Protein AF-A0A7H4MQ55-F1 (afdb_monomer_lite)

Secondary structure (DSSP, 8-state):
--HHHHHHHHHHHH-----SS----------TTHHHHHHHHPPPPPPPPB--TTGGGS--S-SBPPPPHHHHHHHHTT-----SS-HHHHHSTT---HHHHHHHHHHT-HHHHHHHHTTT-S-HHHHHHHS-GGGTHHHH-TTTTTT----HHHHHHHHHHHHHHTT-----TTPPP-S-EEEEE--SHHHHHHHHHHHHTT-EEEEE-SSSSS-THHHHTS-TTTS-THHHHHHHHHHHHTT-EEE-S--BTTTB-TTGGGGG-

InterPro domains:
  IPR009051 Alpha-helical ferredoxin [G3DSA:1.10.1060.10] (29-179)
  IPR028261 Dihydroprymidine dehydrogenase domain II [PF14691] (57-167)
  IPR036188 FAD/NAD(P)-binding domain superfamily [G3DSA:3.50.50.60] (180-261)

Sequence (265 aa):
MTALAKQRRLRSACQEVQPWQRGTLTCSQPNVGAKVRQMAMTPPRGEPDKLAAEARKSHFEEIYQPFTPAQAQQQAARCLTCGEHSICEWTCPLHNHIPQWGELVKAGDIAAAVALSHQTNCLPEITGRVCPQDRLCEGACTLRDESGAVTIGNIERYISDQALASGWRPDLSQVKPSGKRVAIIGAGPAGLACADVLVRHGVQSVVFDRHPEIGGLLTFGIPAFKLDKSLLARRRAIFSEMGIRFELNCEVGERYPHGDAAGRL

pLDDT: mean 88.99, std 14.9, range [33.47, 98.38]

Structure (mmCIF, N/CA/C/O backbone):
data_AF-A0A7H4MQ55-F1
#
_entry.id   AF-A0A7H4MQ55-F1
#
loop_
_atom_site.group_PDB
_atom_site.id
_atom_site.type_symbol
_atom_site.label_atom_id
_atom_site.label_alt_id
_atom_site.label_comp_id
_atom_site.label_asym_id
_atom_site.label_entity_id
_atom_site.label_seq_id
_atom_site.pdbx_PDB_ins_code
_atom_site.Cartn_x
_atom_site.Cartn_y
_atom_site.Cartn_z
_atom_site.occupancy
_atom_site.B_iso_or_equiv
_atom_site.auth_seq_id
_atom_site.auth_comp_id
_atom_site.auth_asym_id
_atom_site.auth_atom_id
_atom_site.pdbx_PDB_model_num
ATOM 1 N N . MET A 1 1 ? 16.282 18.845 -13.184 1.00 53.34 1 MET A N 1
ATOM 2 C CA . MET A 1 1 ? 16.916 18.036 -12.113 1.00 53.34 1 MET A CA 1
ATOM 3 C C . MET A 1 1 ? 18.427 18.217 -12.202 1.00 53.34 1 MET A C 1
ATOM 5 O O . MET A 1 1 ? 18.925 18.368 -13.307 1.00 53.34 1 MET A O 1
ATOM 9 N N . THR A 1 2 ? 19.141 18.288 -11.077 1.00 67.69 2 THR A N 1
ATOM 10 C CA . THR A 1 2 ? 20.563 18.681 -11.032 1.00 67.69 2 THR A CA 1
ATOM 11 C C . THR A 1 2 ? 21.495 17.510 -11.373 1.00 67.69 2 THR A C 1
ATOM 13 O O . THR A 1 2 ? 21.225 16.374 -10.986 1.00 67.69 2 THR A O 1
ATOM 16 N N . ALA A 1 3 ? 22.620 17.774 -12.051 1.00 73.25 3 ALA A N 1
ATOM 17 C CA . ALA A 1 3 ? 23.653 16.773 -12.376 1.00 73.25 3 ALA A CA 1
ATOM 18 C C . ALA A 1 3 ? 24.123 15.954 -11.148 1.00 73.25 3 ALA A C 1
ATOM 20 O O . ALA A 1 3 ? 24.450 14.773 -11.254 1.00 73.25 3 ALA A O 1
ATOM 21 N N . LEU A 1 4 ? 24.046 16.562 -9.960 1.00 73.88 4 LEU A N 1
ATOM 22 C CA . LEU A 1 4 ? 24.308 15.951 -8.656 1.00 73.88 4 LEU A CA 1
ATOM 23 C C . LEU A 1 4 ? 23.424 14.727 -8.351 1.00 73.88 4 LEU A C 1
ATOM 25 O O . LEU A 1 4 ? 23.912 13.758 -7.771 1.00 73.88 4 LEU A O 1
ATOM 29 N N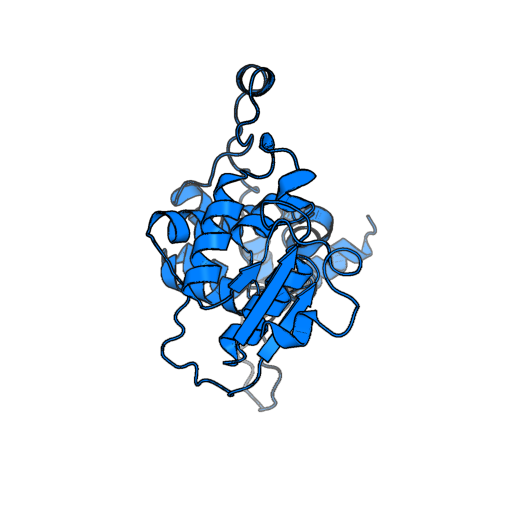 . ALA A 1 5 ? 22.139 14.741 -8.724 1.00 72.56 5 ALA A N 1
ATOM 30 C CA . ALA A 1 5 ? 21.232 13.620 -8.458 1.00 72.56 5 ALA A CA 1
ATOM 31 C C . ALA A 1 5 ? 21.619 12.380 -9.278 1.00 72.56 5 ALA A C 1
ATOM 33 O O . ALA A 1 5 ? 21.689 11.276 -8.735 1.00 72.56 5 ALA A O 1
ATOM 34 N N . LYS A 1 6 ? 21.963 12.581 -10.557 1.00 72.38 6 LYS A N 1
ATOM 35 C CA . LYS A 1 6 ? 22.441 11.513 -11.443 1.00 72.38 6 LYS A CA 1
ATOM 36 C C . LYS A 1 6 ? 23.765 10.928 -10.941 1.00 72.38 6 LYS A C 1
ATOM 38 O O . LYS A 1 6 ? 23.906 9.712 -10.843 1.00 72.38 6 LYS A O 1
ATOM 43 N N . GLN A 1 7 ? 24.702 11.781 -10.519 1.00 76.00 7 GLN A N 1
ATOM 44 C CA . GLN A 1 7 ? 25.987 11.339 -9.967 1.00 76.00 7 GLN A CA 1
ATOM 45 C C . GLN A 1 7 ? 25.829 10.529 -8.667 1.00 76.00 7 GLN A C 1
ATOM 47 O O . GLN A 1 7 ? 26.527 9.534 -8.475 1.00 76.00 7 GLN A O 1
ATOM 52 N N . ARG A 1 8 ? 24.888 10.906 -7.787 1.00 77.19 8 ARG A N 1
ATOM 53 C CA . ARG A 1 8 ? 24.574 10.133 -6.570 1.00 77.19 8 ARG A CA 1
ATOM 54 C C . ARG A 1 8 ? 24.034 8.742 -6.896 1.00 77.19 8 ARG A C 1
ATOM 56 O O . ARG A 1 8 ? 24.501 7.777 -6.302 1.00 77.19 8 ARG A O 1
ATOM 63 N N . ARG A 1 9 ? 23.110 8.627 -7.856 1.00 77.06 9 ARG A N 1
ATOM 64 C CA . ARG A 1 9 ? 22.556 7.331 -8.289 1.00 77.06 9 ARG A CA 1
ATOM 65 C C . ARG A 1 9 ? 23.633 6.430 -8.891 1.00 77.06 9 ARG A C 1
ATOM 67 O O . ARG A 1 9 ? 23.750 5.280 -8.482 1.00 77.06 9 ARG A O 1
ATOM 74 N N . LEU A 1 10 ? 24.486 6.972 -9.763 1.00 72.00 10 LEU A N 1
ATOM 75 C CA . LEU A 1 10 ? 25.643 6.245 -10.299 1.00 72.00 10 LEU A CA 1
ATOM 76 C C . LEU A 1 10 ? 26.560 5.745 -9.174 1.00 72.00 10 LEU A C 1
ATOM 78 O O . LEU A 1 10 ? 26.946 4.582 -9.170 1.00 72.00 10 LEU A O 1
ATOM 82 N N . ARG A 1 11 ? 26.842 6.584 -8.169 1.00 75.50 11 ARG A N 1
ATOM 83 C CA . ARG A 1 11 ? 27.639 6.179 -7.003 1.00 75.50 11 ARG A CA 1
ATOM 84 C C . ARG A 1 11 ? 26.990 5.032 -6.224 1.00 75.50 11 ARG A C 1
ATOM 86 O O . ARG A 1 11 ? 27.698 4.099 -5.864 1.00 75.50 11 ARG A O 1
ATOM 93 N N . SER A 1 12 ? 25.678 5.079 -5.994 1.00 74.38 12 SER A N 1
ATOM 94 C CA . SER A 1 12 ? 24.939 3.986 -5.347 1.00 74.38 12 SER A CA 1
ATOM 95 C C . SER A 1 12 ? 24.966 2.697 -6.172 1.00 74.38 12 SER A C 1
ATOM 97 O O . SER A 1 12 ? 25.103 1.623 -5.600 1.00 74.38 12 SER A O 1
ATOM 99 N N . ALA A 1 13 ? 24.891 2.784 -7.504 1.00 65.44 13 ALA A N 1
ATOM 100 C CA . ALA A 1 13 ? 25.037 1.622 -8.384 1.00 65.44 13 ALA A CA 1
ATOM 101 C C . ALA A 1 13 ? 26.458 1.034 -8.352 1.00 65.44 13 ALA A C 1
ATOM 103 O O . ALA A 1 13 ? 26.622 -0.174 -8.480 1.00 65.44 13 ALA A O 1
ATOM 104 N N . CYS A 1 14 ? 27.486 1.864 -8.156 1.00 65.88 14 CYS A N 1
ATOM 105 C CA . CYS A 1 14 ? 28.869 1.406 -8.006 1.00 65.88 14 CYS A CA 1
ATOM 106 C C . CYS A 1 14 ? 29.153 0.743 -6.647 1.00 65.88 14 CYS A C 1
ATOM 108 O O . CYS A 1 14 ? 30.179 0.081 -6.510 1.00 65.88 14 CYS A O 1
ATOM 110 N N . GLN A 1 15 ? 28.293 0.934 -5.640 1.00 64.56 15 GLN A N 1
ATOM 111 C CA . GLN A 1 15 ? 28.478 0.371 -4.304 1.00 64.56 15 GLN A CA 1
ATOM 112 C C . GLN A 1 15 ? 27.911 -1.055 -4.222 1.00 64.56 15 GLN A C 1
ATOM 114 O O . GLN A 1 15 ? 26.721 -1.317 -4.431 1.00 64.56 15 GLN A O 1
ATOM 119 N N . GLU A 1 16 ? 28.779 -2.006 -3.897 1.00 58.25 16 GLU A N 1
ATOM 120 C CA . GLU A 1 16 ? 28.366 -3.353 -3.513 1.00 58.25 16 GLU A CA 1
ATOM 121 C C . GLU A 1 16 ? 27.925 -3.384 -2.046 1.00 58.25 16 GLU A C 1
ATOM 123 O O . GLU A 1 16 ? 28.272 -2.500 -1.262 1.00 58.25 16 GLU A O 1
ATOM 128 N N . VAL A 1 17 ? 27.111 -4.382 -1.686 1.00 55.28 17 VAL A N 1
ATOM 129 C CA . VAL A 1 17 ? 26.635 -4.555 -0.308 1.00 55.28 17 VAL A CA 1
ATOM 130 C C . VAL A 1 17 ? 27.849 -4.872 0.568 1.00 55.28 17 VAL A C 1
ATOM 132 O O . VAL A 1 17 ? 28.394 -5.967 0.494 1.00 55.28 17 VAL A O 1
ATOM 135 N N . GLN A 1 18 ? 28.304 -3.903 1.359 1.00 48.75 18 GLN A N 1
ATOM 136 C CA . GLN A 1 18 ? 29.355 -4.101 2.355 1.00 48.75 18 GLN A CA 1
ATOM 137 C C . GLN A 1 18 ? 28.693 -4.138 3.740 1.00 48.75 18 GLN A C 1
ATOM 139 O O . GLN A 1 18 ? 28.010 -3.170 4.089 1.00 48.75 18 GLN A O 1
ATOM 144 N N . PRO A 1 19 ? 28.861 -5.217 4.527 1.00 45.75 19 PRO A N 1
ATOM 145 C CA . PRO A 1 19 ? 28.350 -5.267 5.890 1.00 45.75 19 PRO A CA 1
ATOM 146 C C . PRO A 1 19 ? 28.961 -4.142 6.732 1.00 45.75 19 PRO A C 1
ATOM 148 O O . PRO A 1 19 ? 30.159 -3.870 6.659 1.00 45.75 19 PRO A O 1
ATOM 151 N N . TRP A 1 20 ? 28.145 -3.492 7.560 1.00 49.81 20 TRP A N 1
ATOM 152 C CA . TRP A 1 20 ? 28.547 -2.309 8.333 1.00 49.81 20 TRP A CA 1
ATOM 153 C C . TRP A 1 20 ? 29.458 -2.626 9.541 1.00 49.81 20 TRP A C 1
ATOM 155 O O . TRP A 1 20 ? 29.881 -1.715 10.254 1.00 49.81 20 TRP A O 1
ATOM 165 N N . GLN A 1 21 ? 29.780 -3.903 9.798 1.00 46.16 21 GLN A N 1
ATOM 166 C CA . GLN A 1 21 ? 30.576 -4.334 10.952 1.00 46.16 21 GLN A CA 1
ATOM 167 C C . GLN A 1 21 ? 31.944 -4.930 10.583 1.00 46.16 21 GLN A C 1
ATOM 169 O O . GLN A 1 21 ? 32.101 -5.710 9.649 1.00 46.16 21 GLN A O 1
ATOM 174 N N . ARG A 1 22 ? 32.934 -4.505 11.378 1.00 47.62 22 ARG A N 1
ATOM 175 C CA . ARG A 1 22 ? 34.380 -4.721 11.271 1.00 47.62 22 ARG A CA 1
ATOM 176 C C . ARG A 1 22 ? 34.801 -6.189 11.356 1.00 47.62 22 ARG A C 1
ATOM 178 O O . ARG A 1 22 ? 34.529 -6.866 12.337 1.00 47.62 22 ARG A O 1
ATOM 185 N N . GLY A 1 23 ? 35.647 -6.573 10.415 1.00 37.81 23 GLY A N 1
ATOM 186 C CA . GLY A 1 23 ? 36.613 -7.659 10.513 1.00 37.81 23 GLY A CA 1
ATOM 187 C C . GLY A 1 23 ? 37.502 -7.567 9.285 1.00 37.81 23 GLY A C 1
ATOM 188 O O . GLY A 1 23 ? 36.998 -7.278 8.203 1.00 37.81 23 GLY A O 1
ATOM 189 N N . THR A 1 24 ? 38.812 -7.734 9.442 1.00 43.12 24 THR A N 1
ATOM 190 C CA . THR A 1 24 ? 39.807 -7.797 8.362 1.00 43.12 24 THR A CA 1
ATOM 191 C C . THR A 1 24 ? 39.554 -9.045 7.503 1.00 43.12 24 THR A C 1
ATOM 193 O O . THR A 1 24 ? 40.279 -10.030 7.555 1.00 43.12 24 THR A O 1
ATOM 196 N N . LEU A 1 25 ? 38.446 -9.011 6.763 1.00 38.53 25 LEU A N 1
ATOM 197 C CA . LEU A 1 25 ? 38.107 -9.812 5.601 1.00 38.53 25 LEU A CA 1
ATOM 198 C C . LEU A 1 25 ? 39.168 -9.585 4.530 1.00 38.53 25 LEU A C 1
ATOM 200 O O . LEU A 1 25 ? 39.225 -8.476 4.003 1.00 38.53 25 LEU A O 1
ATOM 204 N N . THR A 1 26 ? 40.011 -10.564 4.207 1.00 33.47 26 THR A N 1
ATOM 205 C CA . THR A 1 26 ? 40.793 -10.536 2.970 1.00 33.47 26 THR A CA 1
ATOM 206 C C . THR A 1 26 ? 39.846 -10.195 1.822 1.00 33.47 26 THR A C 1
ATOM 208 O O . THR A 1 26 ? 38.918 -10.937 1.503 1.00 33.47 26 THR A O 1
ATOM 211 N N . CYS A 1 27 ? 40.036 -9.002 1.261 1.00 33.94 27 CYS A N 1
ATOM 212 C CA . CYS A 1 27 ? 39.212 -8.468 0.194 1.00 33.94 27 CYS A CA 1
ATOM 213 C C . CYS A 1 27 ? 39.502 -9.279 -1.074 1.00 33.94 27 CYS A C 1
ATOM 215 O O . CYS A 1 27 ? 40.328 -8.898 -1.901 1.00 33.94 27 CYS A O 1
ATOM 217 N N . SER A 1 28 ? 38.847 -10.431 -1.225 1.00 40.72 28 SER A N 1
ATOM 218 C CA . SER A 1 28 ? 38.511 -10.893 -2.564 1.00 40.72 28 SER A CA 1
ATOM 219 C C . SER A 1 28 ? 37.514 -9.866 -3.079 1.00 40.72 28 SER A C 1
ATOM 221 O O . SER A 1 28 ? 36.379 -9.815 -2.618 1.00 40.72 28 SER A O 1
ATOM 223 N N . GLN A 1 29 ? 38.003 -8.937 -3.904 1.00 42.69 29 GLN A N 1
ATOM 224 C CA . GLN A 1 29 ? 37.196 -7.845 -4.432 1.00 42.69 29 GLN A CA 1
ATOM 225 C C . GLN A 1 29 ? 35.951 -8.439 -5.097 1.00 42.69 29 GLN A C 1
ATOM 227 O O . GLN A 1 29 ? 36.089 -9.101 -6.133 1.00 42.69 29 GLN A O 1
ATOM 232 N N . PRO A 1 30 ? 34.746 -8.235 -4.539 1.00 46.84 30 PRO A N 1
ATOM 233 C CA . PRO A 1 30 ? 33.556 -8.498 -5.304 1.00 46.84 30 PRO A CA 1
ATOM 234 C C . PRO A 1 30 ? 33.516 -7.438 -6.423 1.00 46.84 30 PRO A C 1
ATOM 236 O O . PRO A 1 30 ? 34.181 -6.397 -6.392 1.00 46.84 30 PRO A O 1
ATOM 239 N N . ASN A 1 31 ? 32.953 -7.856 -7.543 1.00 51.06 31 ASN A N 1
ATOM 240 C CA . ASN A 1 31 ? 33.275 -7.412 -8.890 1.00 51.06 31 ASN A CA 1
ATOM 241 C C . ASN A 1 31 ? 32.868 -5.943 -9.128 1.00 51.06 31 ASN A C 1
ATOM 243 O O . ASN A 1 31 ? 31.788 -5.681 -9.659 1.00 51.06 31 ASN A O 1
ATOM 247 N N . VAL A 1 32 ? 33.747 -4.993 -8.775 1.00 51.34 32 VAL A N 1
ATOM 248 C CA . VAL A 1 32 ? 33.586 -3.542 -8.989 1.00 51.34 32 VAL A CA 1
ATOM 249 C C . VAL A 1 32 ? 33.059 -3.285 -10.408 1.00 51.34 32 VAL A C 1
ATOM 251 O O . VAL A 1 32 ? 33.773 -3.431 -11.397 1.00 51.34 32 VAL A O 1
ATOM 254 N N . GLY A 1 33 ? 31.769 -2.943 -10.511 1.00 66.94 33 GLY A N 1
ATOM 255 C CA . GLY A 1 33 ? 31.074 -2.704 -11.782 1.00 66.94 33 GLY A CA 1
ATOM 256 C C . GLY A 1 33 ? 29.996 -3.723 -12.175 1.00 66.94 33 GLY A C 1
ATOM 257 O O . GLY A 1 33 ? 29.311 -3.495 -13.170 1.00 66.94 33 GLY A O 1
ATOM 258 N N . ALA A 1 34 ? 29.765 -4.803 -11.420 1.00 79.81 34 ALA A N 1
ATOM 259 C CA . ALA A 1 34 ? 28.705 -5.774 -11.722 1.00 79.81 34 ALA A CA 1
ATOM 260 C C . ALA A 1 34 ? 27.302 -5.142 -11.735 1.00 79.81 34 ALA A C 1
ATOM 262 O O . ALA A 1 34 ? 26.569 -5.308 -12.707 1.00 79.81 34 ALA A O 1
ATOM 263 N N . LYS A 1 35 ? 26.959 -4.338 -10.721 1.00 83.12 35 LYS A N 1
ATOM 264 C CA . LYS A 1 35 ? 25.683 -3.602 -10.660 1.00 83.12 35 LYS A CA 1
ATOM 265 C C . LYS A 1 35 ? 25.569 -2.499 -11.714 1.00 83.12 35 LYS A C 1
ATOM 267 O O . LYS A 1 35 ? 24.478 -2.247 -12.211 1.00 83.12 35 LYS A O 1
ATOM 272 N N . VAL A 1 36 ? 26.682 -1.866 -12.092 1.00 84.94 36 VAL A N 1
ATOM 273 C CA . VAL A 1 36 ? 26.708 -0.876 -13.184 1.00 84.94 36 VAL A CA 1
ATOM 274 C C . VAL A 1 36 ? 26.417 -1.556 -14.522 1.00 84.94 36 VAL A C 1
ATOM 276 O O . VAL A 1 36 ? 25.595 -1.064 -15.291 1.00 84.94 36 VAL A O 1
ATOM 279 N N . ARG A 1 37 ? 27.021 -2.726 -14.771 1.00 86.44 37 ARG A N 1
ATOM 280 C CA . ARG A 1 37 ? 26.697 -3.563 -15.935 1.00 86.44 37 ARG A CA 1
ATOM 281 C C . ARG A 1 37 ? 25.243 -4.028 -15.898 1.00 86.44 37 ARG A C 1
ATOM 283 O O . ARG A 1 37 ? 24.561 -3.901 -16.904 1.00 86.44 37 ARG A O 1
ATOM 290 N N . GLN A 1 38 ? 24.751 -4.500 -14.750 1.00 89.31 38 GLN A N 1
ATOM 291 C CA . GLN A 1 38 ? 23.345 -4.880 -14.589 1.00 89.31 38 GLN A CA 1
ATOM 292 C C . GLN A 1 38 ? 22.421 -3.708 -14.928 1.00 89.31 38 GLN A C 1
ATOM 294 O O . GLN A 1 38 ? 21.533 -3.871 -15.749 1.00 89.31 38 GLN A O 1
ATOM 299 N N . MET A 1 39 ? 22.678 -2.523 -14.368 1.00 89.88 39 MET A N 1
ATOM 300 C CA . MET A 1 39 ? 21.915 -1.302 -14.628 1.00 89.88 39 MET A CA 1
ATOM 301 C C . MET A 1 39 ? 21.867 -0.941 -16.114 1.00 89.88 39 MET A C 1
ATOM 303 O O . MET A 1 39 ? 20.794 -0.619 -16.616 1.00 89.88 39 MET A O 1
ATOM 307 N N . ALA A 1 40 ? 23.001 -1.034 -16.814 1.00 89.19 40 ALA A N 1
ATOM 308 C CA . ALA A 1 40 ? 23.079 -0.781 -18.253 1.00 89.19 40 ALA A CA 1
ATOM 309 C C . ALA A 1 40 ? 22.307 -1.822 -19.086 1.00 89.19 40 ALA A C 1
ATOM 311 O O . ALA A 1 40 ? 21.790 -1.496 -20.150 1.00 89.19 40 ALA A O 1
ATOM 312 N N . MET A 1 41 ? 22.216 -3.061 -18.598 1.00 92.06 41 MET A N 1
ATOM 313 C CA . MET A 1 41 ? 21.485 -4.155 -19.247 1.00 92.06 41 MET A CA 1
ATOM 314 C C . MET A 1 41 ? 20.011 -4.238 -18.819 1.00 92.06 41 MET A C 1
ATOM 316 O O . MET A 1 41 ? 19.258 -5.026 -19.392 1.00 92.06 41 MET A O 1
ATOM 320 N N . THR A 1 42 ? 19.580 -3.467 -17.813 1.00 94.62 42 THR A N 1
ATOM 321 C CA . THR A 1 42 ? 18.209 -3.522 -17.300 1.00 94.62 42 THR A CA 1
ATOM 322 C C . THR A 1 42 ? 17.233 -3.034 -18.373 1.00 94.62 42 THR A C 1
ATOM 324 O O . THR A 1 42 ? 17.346 -1.887 -18.816 1.00 94.62 42 THR A O 1
ATOM 327 N N . PRO A 1 43 ? 16.226 -3.842 -18.754 1.00 94.44 43 PRO A N 1
ATOM 328 C CA . PRO A 1 43 ? 15.272 -3.456 -19.782 1.00 94.44 43 PRO A CA 1
ATOM 329 C C . PRO A 1 43 ? 14.425 -2.245 -19.355 1.00 94.44 43 PRO A C 1
ATOM 331 O O . PRO A 1 43 ? 14.283 -1.971 -18.150 1.00 94.44 43 PRO A O 1
ATOM 334 N N . PRO A 1 44 ? 13.814 -1.542 -20.330 1.00 96.00 44 PRO A N 1
ATOM 335 C CA . PRO A 1 44 ? 12.917 -0.429 -20.058 1.00 96.00 44 PRO A CA 1
ATOM 336 C C . PRO A 1 44 ? 11.813 -0.787 -19.061 1.00 96.00 44 PRO A C 1
ATOM 338 O O . PRO A 1 44 ? 11.312 -1.915 -19.011 1.00 96.00 44 PRO A O 1
ATOM 341 N N . ARG A 1 45 ? 11.424 0.206 -18.263 1.00 96.44 45 ARG A N 1
ATOM 342 C CA . ARG A 1 45 ? 10.278 0.138 -17.358 1.00 96.44 45 ARG A CA 1
ATOM 343 C C . ARG A 1 45 ? 9.014 -0.253 -18.117 1.00 96.44 45 ARG A C 1
ATOM 345 O O . ARG A 1 45 ? 8.656 0.379 -19.105 1.00 96.44 45 ARG A O 1
ATOM 352 N N . GLY A 1 46 ? 8.338 -1.279 -17.607 1.00 94.75 46 GLY A N 1
ATOM 353 C CA . GLY A 1 46 ? 6.997 -1.648 -18.039 1.00 94.75 46 GLY A CA 1
ATOM 354 C C . GLY A 1 46 ? 5.978 -0.931 -17.168 1.00 94.75 46 GLY A C 1
ATOM 355 O O . GLY A 1 46 ? 6.180 -0.811 -15.963 1.00 94.75 46 GLY A O 1
ATOM 356 N N . GLU A 1 47 ? 4.903 -0.449 -17.775 1.00 94.25 47 GLU A N 1
ATOM 357 C CA . GLU A 1 47 ? 3.768 0.132 -17.060 1.00 94.25 47 GLU A CA 1
ATOM 358 C C . GLU A 1 47 ? 2.626 -0.888 -16.982 1.00 94.25 47 GLU A C 1
ATOM 360 O O . GLU A 1 47 ? 2.534 -1.760 -17.848 1.00 94.25 47 GLU A O 1
ATOM 365 N N . PRO A 1 48 ? 1.751 -0.800 -15.968 1.00 94.06 48 PRO A N 1
ATOM 366 C CA . PRO A 1 48 ? 0.500 -1.547 -15.957 1.00 94.06 48 PRO A CA 1
ATOM 367 C C . PRO A 1 48 ? -0.379 -1.156 -17.144 1.00 94.06 48 PRO A C 1
ATOM 369 O O . PRO A 1 48 ? -0.431 0.015 -17.549 1.00 94.06 48 PRO A O 1
ATOM 372 N N . ASP A 1 49 ? -1.119 -2.139 -17.644 1.00 95.56 49 ASP A N 1
ATOM 373 C CA . ASP A 1 49 ? -2.118 -1.922 -18.676 1.00 95.56 49 ASP A CA 1
ATOM 374 C C . ASP A 1 49 ? -3.208 -0.972 -18.173 1.00 95.56 49 ASP A C 1
ATOM 376 O O . ASP A 1 49 ? -3.516 -0.880 -16.980 1.00 95.56 49 ASP A O 1
ATOM 380 N N . LYS A 1 50 ? -3.775 -0.203 -19.098 1.00 95.62 50 LYS A N 1
ATOM 381 C CA . LYS A 1 50 ? -4.803 0.794 -18.802 1.00 95.62 50 LYS A CA 1
ATOM 382 C C . LYS A 1 50 ? -6.039 0.491 -19.617 1.00 95.62 50 LYS A C 1
ATOM 384 O O . LYS A 1 50 ? -5.937 0.173 -20.800 1.00 95.62 50 LYS A O 1
ATOM 389 N N . LEU A 1 51 ? -7.203 0.723 -19.020 1.00 94.25 51 LEU A N 1
ATOM 390 C CA . LEU A 1 51 ? -8.437 0.813 -19.785 1.00 94.25 51 LEU A CA 1
ATOM 391 C C . LEU A 1 51 ? -8.296 1.894 -20.862 1.00 94.25 51 LEU A C 1
ATOM 393 O O . LEU A 1 51 ? -7.771 2.991 -20.607 1.00 94.25 51 LEU A O 1
ATOM 397 N N . ALA A 1 52 ? -8.761 1.563 -22.067 1.00 94.81 52 ALA A N 1
ATOM 398 C CA . ALA A 1 52 ? -8.727 2.461 -23.210 1.00 94.81 52 ALA A CA 1
ATOM 399 C C . ALA A 1 52 ? -9.433 3.782 -22.876 1.00 94.81 52 ALA A C 1
ATOM 401 O O . ALA A 1 52 ? 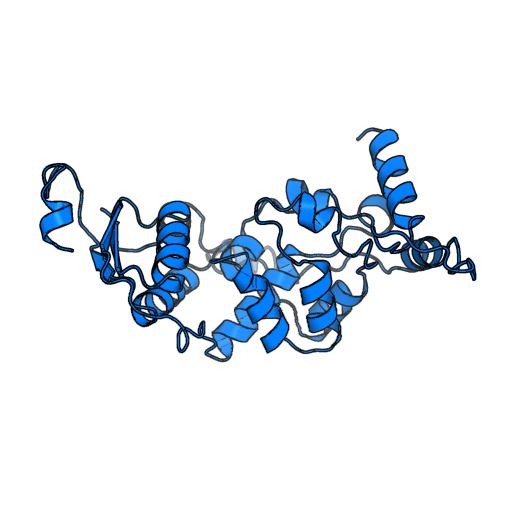-10.418 3.811 -22.134 1.00 94.81 52 ALA A O 1
ATOM 402 N N . ALA A 1 53 ? -8.933 4.885 -23.439 1.00 95.31 53 ALA A N 1
ATOM 403 C CA . ALA A 1 53 ? -9.450 6.215 -23.134 1.00 95.31 53 ALA A CA 1
ATOM 404 C C . ALA A 1 53 ? -10.951 6.343 -23.428 1.00 95.31 53 ALA A C 1
ATOM 406 O O . ALA A 1 53 ? -11.647 6.984 -22.653 1.00 95.31 53 ALA A O 1
ATOM 407 N N . GLU A 1 54 ? -11.448 5.713 -24.495 1.00 95.44 54 GLU A N 1
ATOM 408 C CA . GLU A 1 54 ? -12.875 5.725 -24.837 1.00 95.44 54 GLU A CA 1
ATOM 409 C C . GLU A 1 54 ? -13.729 4.909 -23.861 1.00 95.44 54 GLU A C 1
ATOM 411 O O . GLU A 1 54 ? -14.817 5.348 -23.503 1.00 95.44 54 GLU A O 1
ATOM 416 N N . ALA A 1 55 ? -13.218 3.779 -23.363 1.00 92.12 55 ALA A N 1
ATOM 417 C CA . ALA A 1 55 ? -13.943 2.933 -22.416 1.00 92.12 55 ALA A CA 1
ATOM 418 C C . ALA A 1 55 ? -14.100 3.615 -21.045 1.00 92.12 55 ALA A C 1
ATOM 420 O O . ALA A 1 55 ? -15.191 3.657 -20.487 1.00 92.12 55 ALA A O 1
ATOM 421 N N . ARG A 1 56 ? -13.035 4.244 -20.532 1.00 94.56 56 ARG A N 1
ATOM 422 C CA . ARG A 1 56 ? -13.011 4.806 -19.166 1.00 94.56 56 ARG A CA 1
ATOM 423 C C . ARG A 1 56 ? -13.693 6.173 -18.997 1.00 94.56 56 ARG A C 1
ATOM 425 O O . ARG A 1 56 ? -13.562 6.782 -17.940 1.00 94.56 56 ARG A O 1
ATOM 432 N N . LYS A 1 57 ? -14.354 6.704 -20.034 1.00 94.31 57 LYS A N 1
ATOM 433 C CA . LYS A 1 57 ? -15.078 7.993 -19.971 1.00 94.31 57 LYS A CA 1
ATOM 434 C C . LYS A 1 57 ? -16.468 7.865 -19.349 1.00 94.31 57 LYS A C 1
ATOM 436 O O . LYS A 1 57 ? -16.981 8.851 -18.831 1.00 94.31 57 LYS A O 1
ATOM 441 N N . SER A 1 58 ? -17.083 6.685 -19.425 1.00 93.75 58 SER A N 1
ATOM 442 C CA . SER A 1 58 ? -18.488 6.468 -19.052 1.00 93.75 58 SER A CA 1
ATOM 443 C C . SER A 1 58 ? -18.682 5.802 -17.689 1.00 93.75 58 SER A C 1
ATOM 445 O O . SER A 1 58 ? -19.820 5.616 -17.267 1.00 93.75 58 SER A O 1
ATOM 447 N N . HIS A 1 59 ? -17.604 5.423 -17.000 1.00 93.25 59 HIS A N 1
ATOM 448 C CA . HIS A 1 59 ? -17.664 4.708 -15.726 1.00 93.25 59 HIS A CA 1
ATOM 449 C C . HIS A 1 59 ? -16.531 5.124 -14.781 1.00 93.25 59 HIS A C 1
ATOM 451 O O . HIS A 1 59 ? -15.563 5.768 -15.180 1.00 93.25 59 HIS A O 1
ATOM 457 N N . PHE A 1 60 ? -16.638 4.709 -13.518 1.00 94.44 60 PHE A N 1
ATOM 458 C CA . PHE A 1 60 ? -15.675 5.024 -12.458 1.00 94.44 60 PHE A CA 1
ATOM 459 C C . PHE A 1 60 ? -14.830 3.817 -12.012 1.00 94.44 60 PHE A C 1
ATOM 461 O O . PHE A 1 60 ? -14.232 3.859 -10.942 1.00 94.44 60 PHE A O 1
ATOM 468 N N . GLU A 1 61 ? -14.775 2.743 -12.802 1.00 92.94 61 GLU A N 1
ATOM 469 C CA . GLU A 1 61 ? -13.863 1.611 -12.564 1.00 92.94 61 GLU A CA 1
ATOM 470 C C . GLU A 1 61 ? -12.380 2.027 -12.585 1.00 92.94 61 GLU A C 1
ATOM 472 O O . GLU A 1 61 ? -12.009 3.032 -13.203 1.00 92.94 61 GLU A O 1
ATOM 477 N N . GLU A 1 62 ? -11.522 1.249 -11.913 1.00 95.56 62 GLU A N 1
ATOM 478 C CA . GLU A 1 62 ? -10.084 1.526 -11.839 1.00 95.56 62 GLU A CA 1
ATOM 479 C C . GLU A 1 62 ? -9.444 1.566 -13.235 1.00 95.56 62 GLU A C 1
ATOM 481 O O . GLU A 1 62 ? -9.538 0.629 -14.023 1.00 95.56 62 GLU A O 1
ATOM 486 N N . ILE A 1 63 ? -8.738 2.660 -13.535 1.00 96.06 63 ILE A N 1
ATOM 487 C CA . ILE A 1 63 ? -8.140 2.878 -14.862 1.00 96.06 63 ILE A CA 1
ATOM 488 C C . ILE A 1 63 ? -6.997 1.900 -15.136 1.00 96.06 63 ILE A C 1
ATOM 490 O O . ILE A 1 63 ? -6.793 1.483 -16.275 1.00 96.06 63 ILE A O 1
ATOM 494 N N . TYR A 1 64 ? -6.206 1.613 -14.106 1.00 95.25 64 TYR A N 1
ATOM 495 C CA . TYR A 1 64 ? -5.016 0.779 -14.184 1.00 95.25 64 TYR A CA 1
ATOM 496 C C . TYR A 1 64 ? -5.378 -0.657 -13.847 1.00 95.25 64 TYR A C 1
ATOM 498 O O . TYR A 1 64 ? -5.902 -0.914 -12.761 1.00 95.25 64 TYR A O 1
ATOM 506 N N . GLN A 1 65 ? -5.025 -1.590 -14.716 1.00 93.75 65 GLN A N 1
ATOM 507 C CA . GLN A 1 65 ? -5.208 -3.009 -14.463 1.00 93.75 65 GLN A CA 1
ATOM 508 C C . GLN A 1 65 ? -4.118 -3.530 -13.511 1.00 93.75 65 GLN A C 1
ATOM 510 O O . GLN A 1 65 ? -2.998 -3.001 -13.508 1.00 93.75 65 GLN A O 1
ATOM 515 N N . PRO A 1 66 ? -4.430 -4.524 -12.662 1.00 92.94 66 PRO A N 1
ATOM 516 C CA . PRO A 1 66 ? -3.418 -5.214 -11.873 1.00 92.94 66 PRO A CA 1
ATOM 517 C C . PRO A 1 66 ? -2.364 -5.850 -12.781 1.00 92.94 66 PRO A C 1
ATOM 519 O O . PRO A 1 66 ? -2.672 -6.268 -13.897 1.00 92.94 66 PRO A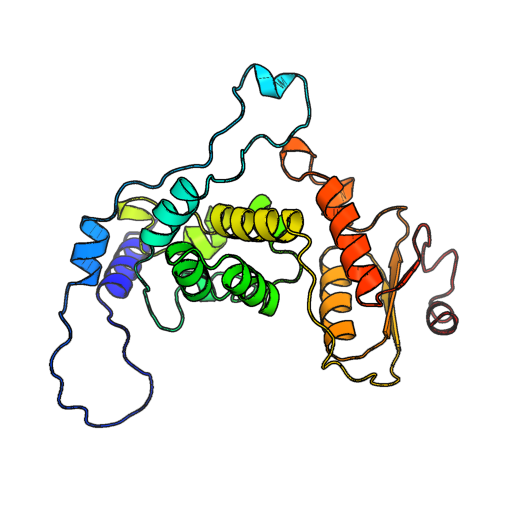 O 1
ATOM 522 N N . PHE A 1 67 ? -1.128 -5.964 -12.297 1.00 97.06 67 PHE A N 1
ATOM 523 C CA . PHE A 1 67 ? -0.124 -6.725 -13.030 1.00 97.06 67 PHE A CA 1
ATOM 524 C C . PHE A 1 67 ? -0.515 -8.196 -13.143 1.00 97.06 67 PHE A C 1
ATOM 526 O O . PHE A 1 67 ? -1.000 -8.815 -12.198 1.00 97.06 67 PHE A O 1
ATOM 533 N N . THR A 1 68 ? -0.207 -8.774 -14.295 1.00 96.50 68 THR A N 1
ATOM 534 C CA . THR A 1 68 ? -0.086 -10.223 -14.433 1.00 96.50 68 THR A CA 1
ATOM 535 C C . THR A 1 68 ? 1.129 -10.730 -13.642 1.00 96.50 68 THR A C 1
ATOM 537 O O . THR A 1 68 ? 2.082 -9.972 -13.421 1.00 96.50 68 THR A O 1
ATOM 540 N N . PRO A 1 69 ? 1.173 -12.025 -13.275 1.00 96.12 69 PRO A N 1
ATOM 541 C CA . PRO A 1 69 ? 2.347 -12.606 -12.625 1.00 96.12 69 PRO A CA 1
ATOM 542 C C . PRO A 1 69 ? 3.643 -12.386 -13.414 1.00 96.12 69 PRO A C 1
ATOM 544 O O . PRO A 1 69 ? 4.671 -12.045 -12.833 1.00 96.12 69 PRO A O 1
ATOM 547 N N . ALA A 1 70 ? 3.579 -12.489 -14.746 1.00 96.19 70 ALA A N 1
ATOM 548 C CA . ALA A 1 70 ? 4.719 -12.246 -15.624 1.00 96.19 70 ALA A CA 1
ATOM 549 C C . ALA A 1 70 ? 5.191 -10.782 -15.573 1.00 96.19 70 ALA A C 1
ATOM 551 O O . ALA A 1 70 ? 6.386 -10.533 -15.420 1.00 96.19 70 ALA A O 1
ATOM 552 N N . GLN A 1 71 ? 4.272 -9.808 -15.635 1.00 97.31 71 GLN A N 1
ATOM 553 C CA . GLN A 1 71 ? 4.614 -8.385 -15.500 1.00 97.31 71 GLN A CA 1
ATOM 554 C C . GLN A 1 71 ? 5.232 -8.083 -14.129 1.00 97.31 71 GLN A C 1
ATOM 556 O O . GLN A 1 71 ? 6.256 -7.401 -14.057 1.00 97.31 71 GLN A O 1
ATOM 561 N N . ALA A 1 72 ? 4.652 -8.613 -13.047 1.00 97.31 72 ALA A N 1
ATOM 562 C CA . ALA A 1 72 ? 5.158 -8.414 -11.693 1.00 97.31 72 ALA A CA 1
ATOM 563 C C . ALA A 1 72 ? 6.565 -9.004 -11.519 1.00 97.31 72 ALA A C 1
ATOM 565 O O . ALA A 1 72 ? 7.459 -8.313 -11.029 1.00 97.31 72 ALA A O 1
ATOM 566 N N . GLN A 1 73 ? 6.788 -10.237 -11.985 1.00 96.50 73 GLN A N 1
ATOM 567 C CA . GLN A 1 73 ? 8.097 -10.890 -11.939 1.00 96.50 73 GLN A CA 1
ATOM 568 C C . GLN A 1 73 ? 9.130 -10.134 -12.784 1.00 96.50 73 GLN A C 1
ATOM 570 O O . GLN A 1 73 ? 10.241 -9.881 -12.317 1.00 96.50 73 GLN A O 1
ATOM 575 N N . GLN A 1 74 ? 8.758 -9.706 -13.995 1.00 96.19 74 GLN A N 1
ATOM 576 C CA . GLN A 1 74 ? 9.626 -8.918 -14.870 1.00 96.19 74 GLN A CA 1
ATOM 577 C C . GLN A 1 74 ? 10.009 -7.582 -14.227 1.00 96.19 74 GLN A C 1
ATOM 579 O O . GLN A 1 74 ? 11.178 -7.203 -14.266 1.00 96.19 74 GLN A O 1
ATOM 584 N N . GLN A 1 75 ? 9.058 -6.857 -13.628 1.00 97.00 75 GLN A N 1
ATOM 585 C CA . GLN A 1 75 ? 9.363 -5.581 -12.978 1.00 97.00 75 GLN A CA 1
ATOM 586 C C . GLN A 1 75 ? 10.167 -5.760 -11.688 1.00 97.00 75 GLN A C 1
ATOM 588 O O . GLN A 1 75 ? 11.079 -4.970 -11.443 1.00 97.00 75 GLN A O 1
ATOM 593 N N . ALA A 1 76 ? 9.900 -6.804 -10.902 1.00 96.69 76 ALA A N 1
ATOM 594 C CA . ALA A 1 76 ? 10.689 -7.136 -9.718 1.00 96.69 76 ALA A CA 1
ATOM 595 C C . ALA A 1 76 ? 12.141 -7.498 -10.080 1.00 96.69 76 ALA A C 1
ATOM 597 O O . ALA A 1 76 ? 13.076 -7.012 -9.443 1.00 96.69 76 ALA A O 1
ATOM 598 N N . ALA A 1 77 ? 12.349 -8.254 -11.165 1.00 96.00 77 ALA A N 1
ATOM 599 C CA . ALA A 1 77 ? 13.672 -8.654 -11.653 1.00 96.00 77 ALA A CA 1
ATOM 600 C C . ALA A 1 77 ? 14.562 -7.479 -12.096 1.00 96.00 77 ALA A C 1
ATOM 602 O O . ALA A 1 77 ? 15.776 -7.640 -12.218 1.00 96.00 77 ALA A O 1
ATOM 603 N N . ARG A 1 78 ? 13.988 -6.287 -12.306 1.00 96.25 78 ARG A N 1
ATOM 604 C CA . ARG A 1 78 ? 14.758 -5.072 -12.602 1.00 96.25 78 ARG A CA 1
ATOM 605 C C . ARG A 1 78 ? 15.512 -4.558 -11.377 1.00 96.25 78 ARG A C 1
ATOM 607 O O . ARG A 1 78 ? 16.464 -3.814 -11.559 1.00 96.25 78 ARG A O 1
ATOM 614 N N . CYS A 1 79 ? 15.119 -4.915 -10.150 1.00 95.19 79 CYS A N 1
ATOM 615 C CA . CYS A 1 79 ? 15.777 -4.441 -8.932 1.00 95.19 79 CYS A CA 1
ATOM 616 C C . CYS A 1 79 ? 17.287 -4.763 -8.927 1.00 95.19 79 CYS A C 1
ATOM 618 O O . CYS A 1 79 ? 17.701 -5.885 -9.201 1.00 95.19 79 CYS A O 1
ATOM 620 N N . LEU A 1 80 ? 18.118 -3.768 -8.590 1.00 93.06 80 LEU A N 1
ATOM 621 C CA . LEU A 1 80 ? 19.580 -3.925 -8.490 1.00 93.06 80 LEU A CA 1
ATOM 622 C C . LEU A 1 80 ? 20.053 -4.419 -7.116 1.00 93.06 80 LEU A C 1
ATOM 624 O O . LEU A 1 80 ? 21.255 -4.582 -6.916 1.00 93.06 80 LEU A O 1
ATOM 628 N N . THR A 1 81 ? 19.143 -4.526 -6.142 1.00 89.50 81 THR A N 1
ATOM 629 C CA . THR A 1 81 ? 19.463 -4.833 -4.737 1.00 89.50 81 THR A CA 1
ATOM 630 C C . THR A 1 81 ? 20.609 -3.940 -4.243 1.00 89.50 81 THR A C 1
ATOM 632 O O . THR A 1 81 ? 21.742 -4.353 -3.986 1.00 89.50 81 THR A O 1
ATOM 635 N N . CYS A 1 82 ? 20.326 -2.629 -4.229 1.00 87.31 82 CYS A N 1
ATOM 636 C CA . CYS A 1 82 ? 21.333 -1.569 -4.092 1.00 87.31 82 CYS A CA 1
ATOM 637 C C . CYS A 1 82 ? 22.142 -1.661 -2.787 1.00 87.31 82 CYS A C 1
ATOM 639 O O . CYS A 1 82 ? 23.293 -1.242 -2.772 1.00 87.31 82 CYS A O 1
ATOM 641 N N . GLY A 1 83 ? 21.573 -2.245 -1.736 1.00 82.00 83 GLY A N 1
ATOM 642 C CA . GLY A 1 83 ? 22.138 -2.382 -0.397 1.00 82.00 83 GLY A CA 1
ATOM 643 C C . GLY A 1 83 ? 21.269 -3.326 0.432 1.00 82.00 83 GLY A C 1
ATOM 644 O O . GLY A 1 83 ? 20.195 -3.710 -0.030 1.00 82.00 83 GLY A O 1
ATOM 645 N N . GLU A 1 84 ? 21.712 -3.651 1.647 1.00 78.62 84 GLU A N 1
ATOM 646 C CA . GLU A 1 84 ? 20.865 -4.302 2.661 1.00 78.62 84 GLU A CA 1
ATOM 647 C C . GLU A 1 84 ? 19.658 -3.415 3.003 1.00 78.62 84 GLU A C 1
ATOM 649 O O . GLU A 1 84 ? 18.520 -3.864 2.922 1.00 78.62 84 GLU A O 1
ATOM 654 N N . HIS A 1 85 ? 19.918 -2.124 3.238 1.00 84.81 85 HIS A N 1
ATOM 655 C CA . HIS A 1 85 ? 18.911 -1.067 3.210 1.00 84.81 85 HIS A CA 1
ATOM 656 C C . HIS A 1 85 ? 19.135 -0.181 1.991 1.00 84.81 85 HIS A C 1
ATOM 658 O O . HIS A 1 85 ? 20.256 0.248 1.695 1.00 84.81 85 HIS A O 1
ATOM 664 N N . SER A 1 86 ? 18.063 0.092 1.256 1.00 88.94 86 SER A N 1
ATOM 665 C CA . SER A 1 86 ? 18.141 0.751 -0.051 1.00 88.94 86 SER A CA 1
ATOM 666 C C . SER A 1 86 ? 17.591 2.175 -0.025 1.00 88.94 86 SER A C 1
ATOM 668 O O . SER A 1 86 ? 16.796 2.547 0.832 1.00 88.94 86 SER A O 1
ATOM 670 N N . ILE A 1 87 ? 17.984 3.011 -0.990 1.00 91.81 87 ILE A N 1
ATOM 671 C CA . ILE A 1 87 ? 17.510 4.403 -1.030 1.00 91.81 87 ILE A CA 1
ATOM 672 C C . ILE A 1 87 ? 15.986 4.506 -1.209 1.00 91.81 87 ILE A C 1
ATOM 674 O O . ILE A 1 87 ? 15.372 5.446 -0.707 1.00 91.81 87 ILE A O 1
ATOM 678 N N . CYS A 1 88 ? 15.357 3.541 -1.891 1.00 95.25 88 CYS A N 1
ATOM 679 C CA . CYS A 1 88 ? 13.903 3.516 -2.035 1.00 95.25 88 CYS A CA 1
ATOM 680 C C . CYS A 1 88 ? 13.191 3.194 -0.711 1.00 95.25 88 CYS A C 1
ATOM 682 O O . CYS A 1 88 ? 12.126 3.758 -0.474 1.00 95.25 88 CYS A O 1
ATOM 684 N N . GLU A 1 89 ? 13.793 2.378 0.158 1.00 94.62 89 GLU A N 1
ATOM 685 C CA . GLU A 1 89 ? 13.333 2.125 1.532 1.00 94.62 89 GLU A CA 1
ATOM 686 C C . GLU A 1 89 ? 13.497 3.373 2.408 1.00 94.62 89 GLU A C 1
ATOM 688 O O . GLU A 1 89 ? 12.538 3.822 3.026 1.00 94.62 89 GLU A O 1
ATOM 693 N N . TRP A 1 90 ? 14.658 4.031 2.376 1.00 93.25 90 TRP A N 1
ATOM 694 C CA . TRP A 1 90 ? 14.878 5.275 3.130 1.00 93.25 90 TRP A CA 1
ATOM 695 C C . TRP A 1 90 ? 13.963 6.427 2.704 1.00 93.25 90 TRP A C 1
ATOM 697 O O . TRP A 1 90 ? 13.598 7.263 3.525 1.00 93.25 90 TRP A O 1
ATOM 707 N N . THR A 1 91 ? 13.596 6.483 1.423 1.00 96.31 91 THR A N 1
ATOM 708 C CA . THR A 1 91 ? 12.707 7.531 0.894 1.00 96.31 91 THR A CA 1
ATOM 709 C C . THR A 1 91 ? 11.228 7.197 1.109 1.00 96.31 91 THR A C 1
ATOM 711 O O . THR A 1 91 ? 10.375 8.082 1.060 1.00 96.31 91 THR A O 1
ATOM 714 N N . CYS A 1 92 ? 10.893 5.926 1.336 1.00 97.69 92 CYS A N 1
ATOM 715 C CA . CYS A 1 92 ? 9.551 5.537 1.743 1.00 97.69 92 CYS A CA 1
ATOM 716 C C . CYS A 1 92 ? 9.305 6.029 3.180 1.00 97.69 92 CYS A C 1
ATOM 718 O O . CYS A 1 92 ? 10.061 5.643 4.067 1.00 97.69 92 CYS A O 1
ATOM 720 N N . PRO A 1 93 ? 8.242 6.811 3.456 1.00 97.19 93 PRO A N 1
ATOM 721 C CA . PRO A 1 93 ? 7.951 7.270 4.818 1.00 97.19 93 PRO A CA 1
ATOM 722 C C . PRO A 1 93 ? 7.686 6.143 5.827 1.00 97.19 93 PRO A C 1
ATOM 724 O O . PRO A 1 93 ? 7.767 6.372 7.027 1.00 97.19 93 PRO A O 1
ATOM 727 N N . LEU A 1 94 ? 7.344 4.946 5.342 1.00 96.19 94 LEU A N 1
ATOM 728 C CA . LEU A 1 94 ? 7.116 3.752 6.159 1.00 96.19 94 LEU A CA 1
ATOM 729 C C . LEU A 1 94 ? 8.361 2.866 6.285 1.00 96.19 94 LEU A C 1
ATOM 731 O O . LEU A 1 94 ? 8.330 1.881 7.011 1.00 96.19 94 LEU A O 1
ATOM 735 N N . HIS A 1 95 ? 9.438 3.184 5.560 1.00 95.94 95 HIS A N 1
ATOM 736 C CA . HIS A 1 95 ? 10.628 2.340 5.464 1.00 95.94 95 HIS A CA 1
ATOM 737 C C . HIS A 1 95 ? 10.312 0.890 5.062 1.00 95.94 95 HIS A C 1
ATOM 739 O O . HIS A 1 95 ? 10.890 -0.058 5.584 1.00 95.94 95 HIS A O 1
ATOM 745 N N . ASN A 1 96 ? 9.389 0.722 4.104 1.00 96.69 96 ASN A N 1
ATOM 746 C CA . ASN A 1 96 ? 9.012 -0.593 3.589 1.00 96.69 96 ASN A CA 1
ATOM 747 C C . ASN A 1 96 ? 10.241 -1.351 3.063 1.00 96.69 96 ASN A C 1
ATOM 749 O O . ASN A 1 96 ? 11.060 -0.782 2.335 1.00 96.69 96 ASN A O 1
ATOM 753 N N . HIS A 1 97 ? 10.291 -2.659 3.331 1.00 95.69 97 HIS A N 1
ATOM 754 C CA . HIS A 1 97 ? 11.342 -3.593 2.899 1.00 95.69 97 HIS A CA 1
ATOM 755 C C . HIS A 1 97 ? 11.292 -3.903 1.387 1.00 95.69 97 HIS A C 1
ATOM 757 O O . HIS A 1 97 ? 11.122 -5.049 0.966 1.00 95.69 97 HIS A O 1
ATOM 763 N N . ILE A 1 98 ? 11.384 -2.853 0.561 1.00 97.06 98 ILE A N 1
ATOM 764 C CA . ILE A 1 98 ? 11.125 -2.868 -0.884 1.00 97.06 98 ILE A CA 1
ATOM 765 C C . ILE A 1 98 ? 11.982 -3.890 -1.640 1.00 97.06 98 ILE A C 1
ATOM 767 O O . ILE A 1 98 ? 11.414 -4.696 -2.380 1.00 97.06 98 ILE A O 1
ATOM 771 N N . PRO A 1 99 ? 13.322 -3.907 -1.494 1.00 95.50 99 PRO A N 1
ATOM 772 C CA . PRO A 1 99 ? 14.136 -4.925 -2.152 1.00 95.50 99 PRO A CA 1
ATOM 773 C C . PRO A 1 99 ? 13.780 -6.347 -1.715 1.00 95.50 99 PRO A C 1
ATOM 775 O O . PRO A 1 99 ? 13.741 -7.246 -2.549 1.00 95.50 99 PRO A O 1
ATOM 778 N N . GLN A 1 100 ? 13.504 -6.548 -0.426 1.00 95.56 100 GLN A N 1
ATOM 779 C CA . GLN A 1 100 ? 13.318 -7.867 0.167 1.00 95.56 100 GLN A CA 1
ATOM 780 C C . GLN A 1 100 ? 12.014 -8.513 -0.309 1.00 95.56 100 GLN A C 1
ATOM 782 O O . GLN A 1 100 ? 12.041 -9.639 -0.804 1.00 95.56 100 GLN A O 1
ATOM 787 N N . TRP A 1 101 ? 10.879 -7.802 -0.248 1.00 96.56 101 TRP A N 1
ATOM 788 C CA . TRP A 1 101 ? 9.648 -8.346 -0.832 1.00 96.56 101 TRP A CA 1
ATOM 789 C C . TRP A 1 101 ? 9.719 -8.398 -2.361 1.00 96.56 101 TRP A C 1
ATOM 791 O O . TRP A 1 101 ? 9.084 -9.256 -2.968 1.00 96.56 101 TRP A O 1
ATOM 801 N N . GLY A 1 102 ? 10.530 -7.547 -3.002 1.00 96.31 102 GLY A N 1
ATOM 802 C CA . GLY A 1 102 ? 10.790 -7.611 -4.441 1.00 96.31 102 GLY A CA 1
ATOM 803 C C . GLY A 1 102 ? 11.465 -8.920 -4.865 1.00 96.31 102 GLY A C 1
ATOM 804 O O . GLY A 1 102 ? 11.042 -9.536 -5.843 1.00 96.31 102 GLY A O 1
ATOM 805 N N . GLU A 1 103 ? 12.463 -9.393 -4.112 1.00 96.00 103 GLU A N 1
ATOM 806 C CA . GLU A 1 103 ? 13.089 -10.701 -4.363 1.00 96.00 103 GLU A CA 1
ATOM 807 C C . GLU A 1 103 ? 12.100 -11.860 -4.149 1.00 96.00 103 GLU A C 1
ATOM 809 O O . GLU A 1 103 ? 12.102 -12.811 -4.930 1.00 96.00 103 GLU A O 1
ATOM 814 N N . LEU A 1 104 ? 11.196 -11.761 -3.168 1.00 97.69 104 LEU A N 1
ATOM 815 C CA . LEU A 1 104 ? 10.131 -12.754 -2.966 1.00 97.69 104 LEU A CA 1
ATOM 816 C C . LEU A 1 104 ? 9.163 -12.800 -4.159 1.00 97.69 104 LEU A C 1
ATOM 818 O O . LEU A 1 104 ? 8.839 -13.880 -4.648 1.00 97.69 104 LEU A O 1
ATOM 822 N N . VAL A 1 105 ? 8.779 -11.644 -4.714 1.00 97.56 105 VAL A N 1
ATOM 823 C CA . VAL A 1 105 ? 7.963 -11.576 -5.944 1.00 97.56 105 VAL A CA 1
ATOM 824 C C . VAL A 1 105 ? 8.686 -12.197 -7.134 1.00 97.56 105 VAL A C 1
ATOM 826 O O . VAL A 1 105 ? 8.080 -12.932 -7.910 1.00 97.56 105 VAL A O 1
ATOM 829 N N . LYS A 1 106 ? 9.990 -11.945 -7.273 1.00 95.62 106 LYS A N 1
ATOM 830 C CA . LYS A 1 106 ? 10.818 -12.555 -8.322 1.00 95.62 106 LYS A CA 1
ATOM 831 C C . LYS A 1 106 ? 10.879 -14.082 -8.193 1.00 95.62 106 LYS A C 1
ATOM 833 O O . LYS A 1 106 ? 10.871 -14.768 -9.217 1.00 95.62 106 LYS A O 1
ATOM 838 N N . ALA A 1 107 ? 10.899 -14.596 -6.963 1.00 95.94 107 ALA A N 1
ATOM 839 C CA . ALA A 1 107 ? 10.821 -16.022 -6.649 1.00 95.94 107 ALA A CA 1
ATOM 840 C C . ALA A 1 107 ? 9.396 -16.608 -6.755 1.00 95.94 107 ALA A C 1
ATOM 842 O O . ALA A 1 107 ? 9.236 -17.823 -6.698 1.00 95.94 107 ALA A O 1
ATOM 843 N N . GLY A 1 108 ? 8.369 -15.769 -6.928 1.00 95.38 108 GLY A N 1
ATOM 844 C CA . GLY A 1 108 ? 6.964 -16.180 -6.988 1.00 95.38 108 GLY A CA 1
ATOM 845 C C . GLY A 1 108 ? 6.300 -16.397 -5.622 1.00 95.38 108 GLY A C 1
ATOM 846 O O . GLY A 1 108 ? 5.143 -16.811 -5.575 1.00 95.38 108 GLY A O 1
ATOM 847 N N . ASP A 1 109 ? 6.982 -16.089 -4.517 1.00 96.56 109 ASP A N 1
ATOM 848 C CA . ASP A 1 109 ? 6.454 -16.240 -3.159 1.00 96.56 109 ASP A CA 1
ATOM 849 C C . ASP A 1 109 ? 5.649 -15.003 -2.731 1.00 96.56 109 ASP A C 1
ATOM 851 O O . ASP A 1 109 ? 6.104 -14.120 -1.998 1.00 96.56 109 ASP A O 1
ATOM 855 N N . ILE A 1 110 ? 4.418 -14.923 -3.236 1.00 96.06 110 ILE A N 1
ATOM 856 C CA . ILE A 1 110 ? 3.518 -13.792 -2.976 1.00 96.06 110 ILE A CA 1
ATOM 857 C C . ILE A 1 110 ? 3.057 -13.755 -1.514 1.00 96.06 110 ILE A C 1
ATOM 859 O O . ILE A 1 110 ? 2.874 -12.671 -0.959 1.00 96.06 110 ILE A O 1
ATOM 863 N N . ALA A 1 111 ? 2.903 -14.919 -0.878 1.00 95.44 111 ALA A N 1
ATOM 864 C CA . ALA A 1 111 ? 2.459 -15.021 0.509 1.00 95.44 111 ALA A CA 1
ATOM 865 C C . ALA A 1 111 ? 3.506 -14.452 1.478 1.00 95.44 111 ALA A C 1
ATOM 867 O O . ALA A 1 111 ? 3.162 -13.667 2.366 1.00 95.44 111 ALA A O 1
ATOM 868 N N . ALA A 1 112 ? 4.787 -14.775 1.280 1.00 96.62 112 ALA A N 1
ATOM 869 C CA . ALA A 1 112 ? 5.855 -14.163 2.061 1.00 96.62 112 ALA A CA 1
ATOM 870 C C . ALA A 1 112 ? 6.020 -12.673 1.720 1.00 96.62 112 ALA A C 1
ATOM 872 O O . ALA A 1 112 ? 6.209 -11.856 2.624 1.00 96.62 112 ALA A O 1
ATOM 873 N N . ALA A 1 113 ? 5.902 -12.295 0.439 1.00 97.56 113 ALA A N 1
ATOM 874 C CA . ALA A 1 113 ? 6.036 -10.902 0.010 1.00 97.56 113 ALA A CA 1
ATOM 875 C C . ALA A 1 113 ? 4.996 -9.986 0.675 1.00 97.56 113 ALA A C 1
ATOM 877 O O . ALA A 1 113 ? 5.348 -8.928 1.201 1.00 97.56 113 ALA A O 1
ATOM 878 N N . VAL A 1 114 ? 3.723 -10.397 0.690 1.00 96.69 114 VAL A N 1
ATOM 879 C CA . VAL A 1 114 ? 2.647 -9.606 1.303 1.00 96.69 114 VAL A CA 1
ATOM 880 C C . VAL A 1 114 ? 2.761 -9.571 2.825 1.00 96.69 114 VAL A C 1
ATOM 882 O O . VAL A 1 114 ? 2.550 -8.517 3.423 1.00 96.69 114 VAL A O 1
ATOM 885 N N . ALA A 1 115 ? 3.163 -10.680 3.458 1.00 95.25 115 ALA A N 1
ATOM 886 C CA . ALA A 1 115 ? 3.397 -10.718 4.897 1.00 95.25 115 ALA A CA 1
ATOM 887 C C . ALA A 1 115 ? 4.504 -9.733 5.294 1.00 95.25 115 ALA A C 1
ATOM 889 O O . ALA A 1 115 ? 4.335 -8.986 6.254 1.00 95.25 115 ALA A O 1
ATOM 890 N N . LEU A 1 116 ? 5.593 -9.680 4.520 1.00 96.06 116 LEU A N 1
ATOM 891 C CA . LEU A 1 116 ? 6.697 -8.746 4.731 1.00 96.06 116 LEU A CA 1
ATOM 892 C C . LEU A 1 116 ? 6.295 -7.285 4.473 1.00 96.06 116 LEU A C 1
ATOM 894 O O . LEU A 1 116 ? 6.646 -6.408 5.258 1.00 96.06 116 LEU A O 1
ATOM 898 N N . SER A 1 117 ? 5.523 -7.015 3.414 1.00 96.94 117 SER A N 1
ATOM 899 C CA . SER A 1 117 ? 4.965 -5.679 3.144 1.00 96.94 117 SER A CA 1
ATOM 900 C C . SER A 1 117 ? 4.105 -5.185 4.316 1.00 96.94 117 SER A C 1
ATOM 902 O O . SER A 1 117 ? 4.237 -4.043 4.761 1.00 96.94 117 SER A O 1
ATOM 904 N N . HIS A 1 118 ? 3.303 -6.079 4.897 1.00 95.75 118 HIS A N 1
ATOM 905 C CA . HIS A 1 118 ? 2.427 -5.766 6.019 1.00 95.75 118 HIS A CA 1
ATOM 906 C C . HIS A 1 118 ? 3.122 -5.545 7.368 1.00 95.75 118 HIS A C 1
ATOM 908 O O . HIS A 1 118 ? 2.476 -5.064 8.298 1.00 95.75 118 HIS A O 1
ATOM 914 N N . GLN A 1 119 ? 4.420 -5.843 7.496 1.00 93.81 119 GLN A N 1
ATOM 915 C CA . GLN A 1 119 ? 5.169 -5.562 8.730 1.00 93.81 119 GLN A CA 1
ATOM 916 C C . GLN A 1 119 ? 5.359 -4.061 8.971 1.00 93.81 119 GLN A C 1
ATOM 918 O O . GLN A 1 119 ? 5.435 -3.622 10.114 1.00 93.81 119 GLN A O 1
ATOM 923 N N . THR A 1 120 ? 5.434 -3.280 7.894 1.00 94.38 120 THR A N 1
ATOM 924 C CA . THR A 1 120 ? 5.700 -1.830 7.927 1.00 94.38 120 THR A CA 1
ATOM 925 C C . THR A 1 120 ? 4.500 -1.007 7.463 1.00 94.38 120 THR A C 1
ATOM 927 O O . THR A 1 120 ? 4.373 0.163 7.822 1.00 94.38 120 THR A O 1
ATOM 930 N N . ASN A 1 121 ? 3.582 -1.617 6.709 1.00 96.88 121 ASN A N 1
ATOM 931 C CA . ASN A 1 121 ? 2.442 -0.939 6.113 1.00 96.88 121 ASN A CA 1
ATOM 932 C C . ASN A 1 121 ? 1.117 -1.640 6.444 1.00 96.88 121 ASN A C 1
ATOM 934 O O . ASN A 1 121 ? 0.876 -2.784 6.065 1.00 96.88 121 ASN A O 1
ATOM 938 N N . CYS A 1 122 ? 0.199 -0.937 7.102 1.00 95.06 122 CYS A N 1
ATOM 939 C CA . CYS A 1 122 ? -1.130 -1.476 7.400 1.00 95.06 122 CYS A CA 1
ATOM 940 C C . CYS A 1 122 ? -2.102 -1.420 6.204 1.00 95.06 122 CYS A C 1
ATOM 942 O O . CYS A 1 122 ? -3.137 -2.082 6.252 1.00 95.06 122 CYS A O 1
ATOM 944 N N . LEU A 1 123 ? -1.787 -0.661 5.142 1.00 97.38 123 LEU A N 1
ATOM 945 C CA . LEU A 1 123 ? -2.665 -0.405 3.987 1.00 97.38 123 LEU A CA 1
ATOM 946 C C . LEU A 1 123 ? -1.927 -0.496 2.620 1.00 97.38 123 LEU A C 1
ATOM 948 O O . LEU A 1 123 ? -2.068 0.417 1.796 1.00 97.38 123 LEU A O 1
ATOM 952 N N . PRO A 1 124 ? -1.140 -1.556 2.340 1.00 97.06 124 PRO A N 1
ATOM 953 C CA . PRO A 1 124 ? -0.339 -1.687 1.122 1.00 97.06 124 PRO A CA 1
ATOM 954 C C . PRO A 1 124 ? -1.172 -1.726 -0.167 1.00 97.06 124 PRO A C 1
ATOM 956 O O . PRO A 1 124 ? -0.768 -1.157 -1.182 1.00 97.06 124 PRO A O 1
ATOM 959 N N . GLU A 1 125 ? -2.390 -2.271 -0.130 1.00 96.25 125 GLU A N 1
ATOM 960 C CA . GLU A 1 125 ? -3.323 -2.238 -1.260 1.00 96.25 125 GLU A CA 1
ATOM 961 C C . GLU A 1 125 ? -3.755 -0.811 -1.631 1.00 96.25 125 GLU A C 1
ATOM 963 O O . GLU A 1 125 ? -4.105 -0.547 -2.782 1.00 96.25 125 GLU A O 1
ATOM 968 N N . ILE A 1 126 ? -3.717 0.124 -0.676 1.00 97.81 126 ILE A N 1
ATOM 969 C CA . ILE A 1 126 ? -4.054 1.532 -0.899 1.00 97.81 126 ILE A CA 1
ATOM 970 C C . ILE A 1 126 ? -2.806 2.311 -1.307 1.00 97.81 126 ILE A C 1
ATOM 972 O O . ILE A 1 126 ? -2.842 3.021 -2.314 1.00 97.81 126 ILE A O 1
ATOM 976 N N . THR A 1 127 ? -1.693 2.188 -0.575 1.00 97.88 127 THR A N 1
ATOM 977 C CA . THR A 1 127 ? -0.454 2.928 -0.884 1.00 97.88 127 THR A CA 1
ATOM 978 C C . THR A 1 127 ? 0.093 2.579 -2.264 1.00 97.88 127 THR A C 1
ATOM 980 O O . THR A 1 127 ? 0.504 3.488 -2.990 1.00 97.88 127 THR A O 1
ATOM 983 N N . GLY A 1 128 ? -0.028 1.319 -2.695 1.00 97.19 128 GLY A N 1
ATOM 984 C CA . GLY A 1 128 ? 0.342 0.890 -4.045 1.00 97.19 128 GLY A CA 1
ATOM 985 C C . GLY A 1 128 ? -0.433 1.620 -5.151 1.00 97.19 128 GLY A C 1
ATOM 986 O O . GLY A 1 128 ? 0.089 1.821 -6.246 1.00 97.19 128 GLY A O 1
ATOM 987 N N . ARG A 1 129 ? -1.650 2.098 -4.855 1.00 97.19 129 ARG A N 1
ATOM 988 C CA . ARG A 1 129 ? -2.520 2.839 -5.787 1.00 97.19 129 ARG A CA 1
ATOM 989 C C . ARG A 1 129 ? -2.357 4.355 -5.708 1.00 97.19 129 ARG A C 1
ATOM 991 O O . ARG A 1 129 ? -2.436 5.042 -6.727 1.00 97.19 129 ARG A O 1
ATOM 998 N N . VAL A 1 130 ? -2.208 4.901 -4.498 1.00 97.00 130 VAL A N 1
ATOM 999 C CA . VAL A 1 130 ? -2.408 6.345 -4.269 1.00 97.00 130 VAL A CA 1
ATOM 1000 C C . VAL A 1 130 ? -1.153 7.116 -3.892 1.00 97.00 130 VAL A C 1
ATOM 1002 O O . VAL A 1 130 ? -1.172 8.344 -4.021 1.00 97.00 130 VAL A O 1
ATOM 1005 N N . CYS A 1 131 ? -0.083 6.452 -3.441 1.00 97.56 131 CYS A N 1
ATOM 1006 C CA . CYS A 1 131 ? 1.154 7.152 -3.110 1.00 97.56 131 CYS A CA 1
ATOM 1007 C C . CYS A 1 131 ? 1.698 7.905 -4.335 1.00 97.56 131 CYS A C 1
ATOM 1009 O O . CYS A 1 131 ? 1.594 7.419 -5.454 1.00 97.56 131 CYS A O 1
ATOM 1011 N N . PRO A 1 132 ? 2.314 9.083 -4.158 1.00 97.25 132 PRO A N 1
ATOM 1012 C CA . PRO A 1 132 ? 3.042 9.753 -5.231 1.00 97.25 132 PRO A CA 1
ATOM 1013 C C . PRO A 1 132 ? 4.433 9.117 -5.375 1.00 97.25 132 PRO A C 1
ATOM 1015 O O . PRO A 1 132 ? 5.433 9.681 -4.919 1.00 97.25 132 PRO A O 1
ATOM 1018 N N . GLN A 1 133 ? 4.514 7.899 -5.926 1.00 97.69 133 GLN A N 1
ATOM 1019 C CA . GLN A 1 133 ? 5.770 7.136 -5.923 1.00 97.69 133 GLN A CA 1
ATOM 1020 C C . GLN A 1 133 ? 6.901 7.856 -6.675 1.00 97.69 133 GLN A C 1
ATOM 1022 O O . GLN A 1 133 ? 8.064 7.742 -6.285 1.00 97.69 133 GLN A O 1
ATOM 1027 N N . ASP A 1 134 ? 6.570 8.666 -7.683 1.00 95.69 134 ASP A N 1
ATOM 1028 C CA . ASP A 1 134 ? 7.486 9.515 -8.456 1.00 95.69 134 ASP A CA 1
ATOM 1029 C C . ASP A 1 134 ? 8.251 10.545 -7.606 1.00 95.69 134 ASP A C 1
ATOM 1031 O O . ASP A 1 134 ? 9.341 10.988 -7.989 1.00 95.69 134 ASP A O 1
ATOM 1035 N N . ARG A 1 135 ? 7.696 10.903 -6.442 1.00 96.62 135 ARG A N 1
ATOM 1036 C CA . ARG A 1 135 ? 8.301 11.799 -5.443 1.00 96.62 135 ARG A CA 1
ATOM 1037 C C . ARG A 1 135 ? 8.868 11.054 -4.237 1.00 96.62 135 ARG A C 1
ATOM 1039 O O . ARG A 1 135 ? 9.538 11.674 -3.418 1.00 96.62 135 ARG A O 1
ATOM 1046 N N . LEU A 1 136 ? 8.596 9.755 -4.133 1.00 97.69 136 LEU A N 1
ATOM 1047 C CA . LEU A 1 136 ? 8.984 8.897 -3.017 1.00 97.69 136 LEU A CA 1
ATOM 1048 C C . LEU A 1 136 ? 9.940 7.790 -3.502 1.00 97.69 136 LEU A C 1
ATOM 1050 O O . LEU A 1 136 ? 10.978 8.071 -4.106 1.00 97.69 136 LEU A O 1
ATOM 1054 N N . CYS A 1 137 ? 9.601 6.528 -3.237 1.00 97.75 137 CYS A N 1
ATOM 1055 C CA . CYS A 1 137 ? 10.444 5.359 -3.471 1.00 97.75 137 CYS A CA 1
ATOM 1056 C C . CYS A 1 137 ? 10.895 5.200 -4.937 1.00 97.75 137 CYS A C 1
ATOM 1058 O O . CYS A 1 137 ? 12.079 4.964 -5.188 1.00 97.75 137 CYS A O 1
ATOM 1060 N N . GLU A 1 138 ? 10.001 5.382 -5.913 1.00 97.88 138 GLU A N 1
ATOM 1061 C CA . GLU A 1 138 ? 10.353 5.315 -7.340 1.00 97.88 138 GLU A CA 1
ATOM 1062 C C . GLU A 1 138 ? 11.135 6.555 -7.783 1.00 97.88 138 GLU A C 1
ATOM 1064 O O . GLU A 1 138 ? 12.072 6.460 -8.578 1.00 97.88 138 GLU A O 1
ATOM 1069 N N . GLY A 1 139 ? 10.813 7.715 -7.206 1.00 96.19 139 GLY A N 1
ATOM 1070 C CA . GLY A 1 139 ? 11.537 8.964 -7.406 1.00 96.19 139 GLY A CA 1
ATOM 1071 C C . GLY A 1 139 ? 13.014 8.877 -7.023 1.00 96.19 139 GLY A C 1
ATOM 1072 O O . GLY A 1 139 ? 13.861 9.474 -7.699 1.00 96.19 139 GLY A O 1
ATOM 1073 N N . ALA A 1 140 ? 13.328 8.113 -5.980 1.00 95.25 140 ALA A N 1
ATOM 1074 C CA . ALA A 1 140 ? 14.683 7.897 -5.484 1.00 95.25 140 ALA A CA 1
ATOM 1075 C C . ALA A 1 140 ? 15.396 6.677 -6.088 1.00 95.25 140 ALA A C 1
ATOM 1077 O O . ALA A 1 140 ? 16.606 6.543 -5.911 1.00 95.25 140 ALA A O 1
ATOM 1078 N N . CYS A 1 141 ? 14.685 5.812 -6.814 1.00 96.12 141 CYS A N 1
ATOM 1079 C CA . CYS A 1 141 ? 15.234 4.578 -7.370 1.00 96.12 141 CYS A CA 1
ATOM 1080 C C . CYS A 1 141 ? 16.497 4.830 -8.214 1.00 96.12 141 CYS A C 1
ATOM 1082 O O . CYS A 1 141 ? 16.514 5.693 -9.096 1.00 96.12 141 CYS A O 1
ATOM 1084 N N . THR A 1 142 ? 17.540 4.031 -7.977 1.00 94.00 142 THR A N 1
ATOM 1085 C CA . THR A 1 142 ? 18.828 4.112 -8.683 1.00 94.00 142 THR A CA 1
ATOM 1086 C C . THR A 1 142 ? 18.680 3.970 -10.200 1.00 94.00 142 THR A C 1
ATOM 1088 O O . THR A 1 142 ? 19.368 4.660 -10.943 1.00 94.00 142 THR A O 1
ATOM 1091 N N . LEU A 1 143 ? 17.730 3.150 -10.661 1.00 94.38 143 LEU A N 1
ATOM 1092 C CA . LEU A 1 143 ? 17.469 2.895 -12.085 1.00 94.38 143 LEU A CA 1
ATOM 1093 C C . LEU A 1 143 ? 16.734 4.017 -12.818 1.00 94.38 143 LEU A C 1
ATOM 1095 O O . LEU A 1 143 ? 16.631 3.980 -14.044 1.00 94.38 143 LEU A O 1
ATOM 1099 N N . ARG A 1 144 ? 16.192 4.994 -12.082 1.00 93.38 144 ARG A N 1
ATOM 1100 C CA . ARG A 1 144 ? 15.216 5.951 -12.610 1.00 93.38 144 ARG A CA 1
ATOM 1101 C C . ARG A 1 144 ? 15.669 6.650 -13.889 1.00 93.38 144 ARG A C 1
ATOM 1103 O O . ARG A 1 144 ? 14.856 6.786 -14.795 1.00 93.38 144 ARG A O 1
ATOM 1110 N N . ASP A 1 145 ? 16.922 7.090 -13.939 1.00 88.88 145 ASP A N 1
ATOM 1111 C CA . ASP A 1 145 ? 17.425 7.909 -15.048 1.00 88.88 145 ASP A CA 1
ATOM 1112 C C . ASP A 1 145 ? 17.949 7.093 -16.235 1.00 88.88 145 ASP A C 1
ATOM 1114 O O . ASP A 1 145 ? 18.162 7.671 -17.295 1.00 88.88 145 ASP A O 1
ATOM 1118 N N . GLU A 1 146 ? 18.180 5.789 -16.062 1.00 90.00 146 GLU A N 1
ATOM 1119 C CA . GLU A 1 146 ? 18.791 4.945 -17.097 1.00 90.00 146 GLU A CA 1
ATOM 1120 C C . GLU A 1 146 ? 17.721 4.175 -17.883 1.00 90.00 146 GLU A C 1
ATOM 1122 O O . GLU A 1 146 ? 17.614 4.326 -19.095 1.00 90.00 146 GLU A O 1
ATOM 1127 N N . SER A 1 147 ? 16.865 3.407 -17.202 1.00 94.00 147 SER A N 1
ATOM 1128 C CA . SER A 1 147 ? 15.799 2.619 -17.849 1.00 94.00 147 SER A CA 1
ATOM 1129 C C . SER A 1 147 ? 14.424 2.798 -17.199 1.00 94.00 147 SER A C 1
ATOM 1131 O O . SER A 1 147 ? 13.490 2.041 -17.469 1.00 94.00 147 SER A O 1
ATOM 1133 N N . GLY A 1 148 ? 14.276 3.819 -16.350 1.00 96.00 148 GLY A N 1
ATOM 1134 C CA . GLY A 1 148 ? 13.085 4.066 -15.540 1.00 96.00 148 GLY A CA 1
ATOM 1135 C C . GLY A 1 148 ? 13.130 3.321 -14.206 1.00 96.00 148 GLY A C 1
ATOM 1136 O O . GLY A 1 148 ? 13.774 2.287 -14.062 1.00 96.00 148 GLY A O 1
ATOM 1137 N N . ALA A 1 149 ? 12.437 3.831 -13.188 1.00 97.31 149 ALA A N 1
ATOM 1138 C CA . ALA A 1 149 ? 12.446 3.199 -11.869 1.00 97.31 149 ALA A CA 1
ATOM 1139 C C . ALA A 1 149 ? 11.766 1.820 -11.899 1.00 97.31 149 ALA A C 1
ATOM 1141 O O . ALA A 1 149 ? 10.927 1.558 -12.767 1.00 97.31 149 ALA A O 1
ATOM 1142 N N . VAL A 1 150 ? 12.090 0.956 -10.935 1.00 97.50 150 VAL A N 1
ATOM 1143 C CA . VAL A 1 150 ? 11.259 -0.221 -10.625 1.00 97.50 150 VAL A CA 1
ATOM 1144 C C . VAL A 1 150 ? 9.848 0.272 -10.295 1.00 97.50 150 VAL A C 1
ATOM 1146 O O . VAL A 1 150 ? 9.714 1.261 -9.579 1.00 97.50 150 VAL A O 1
ATOM 1149 N N . THR A 1 151 ? 8.801 -0.375 -10.809 1.00 97.38 151 THR A N 1
ATOM 1150 C CA . THR A 1 151 ? 7.397 -0.008 -10.540 1.00 97.38 151 THR A CA 1
ATOM 1151 C C . THR A 1 151 ? 6.943 -0.504 -9.167 1.00 97.38 151 THR A C 1
ATOM 1153 O O . THR A 1 151 ? 6.079 -1.375 -9.058 1.00 97.38 151 THR A O 1
ATOM 1156 N N . ILE A 1 152 ? 7.578 0.015 -8.118 1.00 98.12 152 ILE A N 1
ATOM 1157 C CA . ILE A 1 152 ? 7.398 -0.390 -6.720 1.00 98.12 152 ILE A CA 1
ATOM 1158 C C . ILE A 1 152 ? 5.920 -0.336 -6.323 1.00 98.12 152 ILE A C 1
ATOM 1160 O O . ILE A 1 152 ? 5.422 -1.303 -5.753 1.00 98.12 152 ILE A O 1
ATOM 1164 N N . GLY A 1 153 ? 5.205 0.742 -6.670 1.00 97.88 153 GLY A N 1
ATOM 1165 C CA . GLY A 1 153 ? 3.794 0.897 -6.301 1.00 97.88 153 GLY A CA 1
ATOM 1166 C C . GLY A 1 153 ? 2.892 -0.175 -6.916 1.00 97.88 153 GLY A C 1
ATOM 1167 O O . GLY A 1 153 ? 2.058 -0.759 -6.231 1.00 97.88 153 GLY A O 1
ATOM 1168 N N . ASN A 1 154 ? 3.109 -0.508 -8.192 1.00 97.81 154 ASN A N 1
ATOM 1169 C CA . ASN A 1 154 ? 2.316 -1.538 -8.868 1.00 97.81 154 ASN A CA 1
ATOM 1170 C C . ASN A 1 154 ? 2.661 -2.957 -8.402 1.00 97.81 154 ASN A C 1
ATOM 1172 O O . ASN A 1 154 ? 1.777 -3.809 -8.386 1.00 97.81 154 ASN A O 1
ATOM 1176 N N . ILE A 1 155 ? 3.909 -3.215 -7.992 1.00 98.19 155 ILE A N 1
ATOM 1177 C CA . ILE A 1 155 ? 4.257 -4.501 -7.374 1.00 98.19 155 ILE A CA 1
ATOM 1178 C C . ILE A 1 155 ? 3.604 -4.613 -5.985 1.00 98.19 155 ILE A C 1
ATOM 1180 O O . ILE A 1 155 ? 3.017 -5.650 -5.695 1.00 98.19 155 ILE A O 1
ATOM 1184 N N . GLU A 1 156 ? 3.624 -3.549 -5.168 1.00 98.38 156 GLU A N 1
ATOM 1185 C CA . GLU A 1 156 ? 2.932 -3.504 -3.863 1.00 98.38 156 GLU A CA 1
ATOM 1186 C C . GLU A 1 156 ? 1.418 -3.735 -4.020 1.00 98.38 156 GLU A C 1
ATOM 1188 O O . GLU A 1 156 ? 0.823 -4.540 -3.299 1.00 98.38 156 GLU A O 1
ATOM 1193 N N . ARG A 1 157 ? 0.801 -3.096 -5.023 1.00 97.62 157 ARG A N 1
ATOM 1194 C CA . ARG A 1 157 ? -0.595 -3.353 -5.401 1.00 97.62 157 ARG A CA 1
ATOM 1195 C C . ARG A 1 157 ? -0.813 -4.818 -5.774 1.00 97.62 157 ARG A C 1
ATOM 1197 O O . ARG A 1 157 ? -1.728 -5.437 -5.247 1.00 97.62 157 ARG A O 1
ATOM 1204 N N . TYR A 1 158 ? 0.017 -5.366 -6.659 1.00 97.81 158 TYR A N 1
ATOM 1205 C CA . TYR A 1 158 ? -0.113 -6.740 -7.141 1.00 97.81 158 TYR A CA 1
ATOM 1206 C C . TYR A 1 158 ? -0.059 -7.764 -6.002 1.00 97.81 158 TYR A C 1
ATOM 1208 O O . TYR A 1 158 ? -0.962 -8.590 -5.891 1.00 97.81 158 TYR A O 1
ATOM 1216 N N . ILE A 1 159 ? 0.952 -7.696 -5.127 1.00 97.94 159 ILE A N 1
ATOM 1217 C CA . ILE A 1 159 ? 1.067 -8.657 -4.017 1.00 97.94 159 ILE A CA 1
ATOM 1218 C C . ILE A 1 159 ? -0.119 -8.554 -3.057 1.00 97.94 159 ILE A C 1
ATOM 1220 O O . ILE A 1 159 ? -0.620 -9.577 -2.594 1.00 97.94 159 ILE A O 1
ATOM 1224 N N . SER A 1 160 ? -0.604 -7.335 -2.808 1.00 97.44 160 SER A N 1
ATOM 1225 C CA . SER A 1 160 ? -1.731 -7.096 -1.908 1.00 97.44 160 SER A CA 1
ATOM 1226 C C . SER A 1 160 ? -3.040 -7.603 -2.508 1.00 97.44 160 SER A C 1
ATOM 1228 O O . SER A 1 160 ? -3.790 -8.309 -1.840 1.00 97.44 160 SER A O 1
ATOM 1230 N N . ASP A 1 161 ? -3.299 -7.311 -3.783 1.00 96.69 161 ASP A N 1
ATOM 1231 C CA . ASP A 1 161 ? -4.512 -7.742 -4.479 1.00 96.69 161 ASP A CA 1
ATOM 1232 C C . ASP A 1 161 ? -4.575 -9.278 -4.575 1.00 96.69 161 ASP A C 1
ATOM 1234 O O . ASP A 1 161 ? -5.604 -9.873 -4.247 1.00 96.69 161 ASP A O 1
ATOM 1238 N N . GLN A 1 162 ? -3.462 -9.934 -4.928 1.00 96.69 162 GLN A N 1
ATOM 1239 C CA . GLN A 1 162 ? -3.372 -11.400 -4.989 1.00 96.69 162 GLN A CA 1
ATOM 1240 C C . GLN A 1 162 ? -3.604 -12.054 -3.622 1.00 96.69 162 GLN A C 1
ATOM 1242 O O . GLN A 1 162 ? -4.330 -13.047 -3.512 1.00 96.69 162 GLN A O 1
ATOM 1247 N N . ALA A 1 163 ? -3.021 -11.489 -2.565 1.00 95.19 163 ALA A N 1
ATOM 1248 C CA . ALA A 1 163 ? -3.209 -11.977 -1.206 1.00 95.19 163 ALA A CA 1
ATOM 1249 C C . ALA A 1 163 ? -4.663 -11.821 -0.749 1.00 95.19 163 ALA A C 1
ATOM 1251 O O . ALA A 1 163 ? -5.272 -12.776 -0.265 1.00 95.19 163 ALA A O 1
ATOM 1252 N N . LEU A 1 164 ? -5.250 -10.638 -0.958 1.00 94.38 164 LEU A N 1
ATOM 1253 C CA . LEU A 1 164 ? -6.641 -10.362 -0.611 1.00 94.38 164 LEU A CA 1
ATOM 1254 C C . LEU A 1 164 ? -7.608 -11.259 -1.391 1.00 94.38 164 LEU A C 1
ATOM 1256 O O . LEU A 1 164 ? -8.610 -11.690 -0.820 1.00 94.38 164 LEU A O 1
ATOM 1260 N N . ALA A 1 165 ? -7.337 -11.541 -2.668 1.00 94.31 165 ALA A N 1
ATOM 1261 C CA . ALA A 1 165 ? -8.118 -12.478 -3.479 1.00 94.31 165 ALA A CA 1
ATOM 1262 C C . ALA A 1 165 ? -8.015 -13.923 -2.966 1.00 94.31 165 ALA A C 1
ATOM 1264 O O . ALA A 1 165 ? -9.002 -14.652 -2.996 1.00 94.31 165 ALA A O 1
ATOM 1265 N N . SER A 1 166 ? -6.858 -14.303 -2.421 1.00 93.94 166 SER A N 1
ATOM 1266 C CA . SER A 1 166 ? -6.611 -15.622 -1.817 1.00 93.94 166 SER A CA 1
ATOM 1267 C C . SER A 1 166 ? -7.126 -15.742 -0.375 1.00 93.94 166 SER A C 1
ATOM 1269 O O . SER A 1 166 ? -6.879 -16.743 0.290 1.00 93.94 166 SER A O 1
ATOM 1271 N N . GLY A 1 167 ? -7.824 -14.721 0.135 1.00 93.25 167 GLY A N 1
ATOM 1272 C CA . GLY A 1 167 ? -8.379 -14.723 1.487 1.00 93.25 167 GLY A CA 1
ATOM 1273 C C . GLY A 1 167 ? -7.359 -14.459 2.596 1.00 93.25 167 GLY A C 1
ATOM 1274 O O . GLY A 1 167 ? -7.663 -14.725 3.754 1.00 93.25 167 GLY A O 1
ATOM 1275 N N . TRP A 1 168 ? -6.179 -13.919 2.274 1.00 93.69 168 TRP A N 1
ATOM 1276 C CA . TRP A 1 168 ? -5.136 -13.621 3.257 1.00 93.69 168 TRP A CA 1
ATOM 1277 C C . TRP A 1 168 ? -5.660 -12.769 4.425 1.00 93.69 168 TRP A C 1
ATOM 1279 O O . TRP A 1 168 ? -6.484 -11.860 4.245 1.00 93.69 168 TRP A O 1
ATOM 1289 N N . ARG A 1 169 ? -5.160 -13.068 5.629 1.00 92.75 169 ARG A N 1
ATOM 1290 C CA . ARG A 1 169 ? -5.416 -12.337 6.874 1.00 92.75 169 ARG A CA 1
ATOM 1291 C C . ARG A 1 169 ? -4.125 -12.204 7.683 1.00 92.75 169 ARG A C 1
ATOM 1293 O O . ARG A 1 169 ? -3.315 -13.130 7.655 1.00 92.75 169 ARG A O 1
ATOM 1300 N N . PRO A 1 170 ? -3.935 -11.097 8.424 1.00 90.81 170 PRO A N 1
ATOM 1301 C CA . PRO A 1 170 ? -2.859 -11.001 9.401 1.00 90.81 170 PRO A CA 1
ATOM 1302 C C . PRO A 1 170 ? -3.009 -12.070 10.487 1.00 90.81 170 PRO A C 1
ATOM 1304 O O . PRO A 1 170 ? -4.094 -12.239 11.041 1.00 90.81 170 PRO A O 1
ATOM 1307 N N . ASP A 1 171 ? -1.914 -12.748 10.818 1.00 90.88 171 ASP A N 1
ATOM 1308 C CA . ASP A 1 171 ? -1.878 -13.671 11.948 1.00 90.88 171 ASP A CA 1
ATOM 1309 C C . ASP A 1 171 ? -1.692 -12.901 13.265 1.00 90.88 171 ASP A C 1
ATOM 1311 O O . ASP A 1 171 ? -0.746 -12.124 13.422 1.00 90.88 171 ASP A O 1
ATOM 1315 N N . LEU A 1 172 ? -2.611 -13.116 14.206 1.00 91.81 172 LEU A N 1
ATOM 1316 C CA . LEU A 1 172 ? -2.578 -12.557 15.558 1.00 91.81 172 LEU A CA 1
ATOM 1317 C C . LEU A 1 172 ? -2.483 -13.648 16.636 1.00 91.81 172 LEU A C 1
ATOM 1319 O O . LEU A 1 172 ? -2.646 -13.346 17.817 1.00 91.81 172 LEU A O 1
ATOM 1323 N N . SER A 1 173 ? -2.203 -14.906 16.275 1.00 91.81 173 SER A N 1
ATOM 1324 C CA . SER A 1 173 ? -2.235 -16.037 17.213 1.00 91.81 173 SER A CA 1
ATOM 1325 C C . SER A 1 173 ? -1.259 -15.885 18.387 1.00 91.81 173 SER A C 1
ATOM 1327 O O . SER A 1 173 ? -1.463 -16.477 19.443 1.00 91.81 173 SER A O 1
ATOM 1329 N N . GLN A 1 174 ? -0.180 -15.118 18.198 1.00 92.44 174 GLN A N 1
ATOM 1330 C CA . GLN A 1 174 ? 0.855 -14.870 19.209 1.00 92.44 174 GLN A CA 1
ATOM 1331 C C . GLN A 1 174 ? 0.609 -13.598 20.035 1.00 92.44 174 GLN A C 1
ATOM 1333 O O . GLN A 1 174 ? 1.376 -13.296 20.953 1.00 92.44 174 GLN A O 1
ATOM 1338 N N . VAL A 1 175 ? -0.443 -12.836 19.727 1.00 94.25 175 VAL A N 1
ATOM 1339 C CA . VAL A 1 175 ? -0.746 -11.581 20.415 1.00 94.25 175 VAL A CA 1
ATOM 1340 C C . VAL A 1 175 ? -1.444 -11.871 21.739 1.00 94.25 175 VAL A C 1
ATOM 1342 O O . VAL A 1 175 ? -2.510 -12.482 21.789 1.00 94.25 175 VAL A O 1
ATOM 1345 N N . LYS A 1 176 ? -0.849 -11.400 22.838 1.00 95.31 176 LYS A N 1
ATOM 1346 C CA . LYS A 1 176 ? -1.412 -11.547 24.185 1.00 95.31 176 LYS A CA 1
ATOM 1347 C C . LYS A 1 176 ? -2.210 -10.300 24.568 1.00 95.31 176 LYS A C 1
ATOM 1349 O O . LYS A 1 176 ? -1.664 -9.203 24.450 1.00 95.31 176 LYS A O 1
ATOM 1354 N N . PRO A 1 177 ? -3.449 -10.432 25.079 1.00 95.06 177 PRO A N 1
ATOM 1355 C CA . PRO A 1 177 ? -4.211 -9.291 25.572 1.00 95.06 177 PRO A CA 1
ATOM 1356 C C . PRO A 1 177 ? -3.450 -8.538 26.666 1.00 95.06 177 PRO A C 1
ATOM 1358 O O . PRO A 1 177 ? -3.014 -9.119 27.657 1.00 95.06 177 PRO A O 1
ATOM 1361 N N . SER A 1 178 ? -3.327 -7.225 26.501 1.00 96.00 178 SER A N 1
ATOM 1362 C CA . SER A 1 178 ? -2.682 -6.335 27.471 1.00 96.00 178 SER A CA 1
ATOM 1363 C C . SER A 1 178 ? -3.614 -5.904 28.611 1.00 96.00 178 SER A C 1
ATOM 1365 O O . SER A 1 178 ? -3.158 -5.296 29.577 1.00 96.00 178 SER A O 1
ATOM 1367 N N . GLY A 1 179 ? -4.926 -6.139 28.469 1.00 94.56 179 GLY A N 1
ATOM 1368 C CA . GLY A 1 179 ? -5.974 -5.614 29.356 1.00 94.56 179 GLY A CA 1
ATOM 1369 C C . GLY A 1 179 ? -6.226 -4.105 29.219 1.00 94.56 179 GLY A C 1
ATOM 1370 O O . GLY A 1 179 ? -7.117 -3.567 29.872 1.00 94.56 179 GLY A O 1
ATOM 1371 N N . LYS A 1 180 ? -5.460 -3.406 28.372 1.00 95.25 180 LYS A N 1
ATOM 1372 C CA . LYS A 1 180 ? -5.610 -1.969 28.120 1.00 95.25 180 LYS A CA 1
ATOM 1373 C C . LYS A 1 180 ? -6.600 -1.718 26.990 1.00 95.25 180 LYS A C 1
ATOM 1375 O O . LYS A 1 180 ? -6.726 -2.526 26.067 1.00 95.25 180 LYS A O 1
ATOM 1380 N N . ARG A 1 181 ? -7.256 -0.559 27.050 1.00 95.50 181 ARG A N 1
ATOM 1381 C CA . ARG A 1 181 ? -8.253 -0.126 26.069 1.00 95.50 181 ARG A CA 1
ATOM 1382 C C . ARG A 1 181 ? -7.983 1.304 25.620 1.00 95.50 181 ARG A C 1
ATOM 1384 O O . ARG A 1 181 ? -7.586 2.129 26.442 1.00 95.50 181 ARG A O 1
ATOM 1391 N N . VAL A 1 182 ? -8.188 1.589 24.337 1.00 96.25 182 VAL A N 1
ATOM 1392 C CA . VAL A 1 182 ? -7.929 2.904 23.729 1.00 96.25 182 VAL A CA 1
ATOM 1393 C C . VAL A 1 182 ? -9.077 3.300 22.805 1.00 96.25 182 VAL A C 1
ATOM 1395 O O . VAL A 1 182 ? -9.501 2.517 21.956 1.00 96.25 182 VAL A O 1
ATOM 1398 N N . ALA A 1 183 ? -9.549 4.537 22.950 1.00 96.06 183 ALA A N 1
ATOM 1399 C CA . ALA A 1 183 ? -10.483 5.163 22.020 1.00 96.06 183 ALA A CA 1
ATOM 1400 C C . ALA A 1 183 ? -9.706 5.971 20.971 1.00 96.06 183 ALA A C 1
ATOM 1402 O O . ALA A 1 183 ? -8.812 6.743 21.316 1.00 96.06 183 ALA A O 1
ATOM 1403 N N . ILE A 1 184 ? -10.057 5.805 19.698 1.00 97.06 184 ILE A N 1
ATOM 1404 C CA . ILE A 1 184 ? -9.451 6.501 18.559 1.00 97.06 184 ILE A CA 1
ATOM 1405 C C . ILE A 1 184 ? -10.547 7.310 17.875 1.00 97.06 184 ILE A C 1
ATOM 1407 O O . ILE A 1 184 ? -11.586 6.759 17.524 1.00 97.06 184 ILE A O 1
ATOM 1411 N N . ILE A 1 185 ? -10.325 8.608 17.676 1.00 96.94 185 ILE A N 1
ATOM 1412 C CA . ILE A 1 185 ? -11.292 9.495 17.020 1.00 96.94 185 ILE A CA 1
ATOM 1413 C C . ILE A 1 185 ? -10.849 9.711 15.570 1.00 96.94 185 ILE A C 1
ATOM 1415 O O . ILE A 1 185 ? -9.799 10.297 15.312 1.00 96.94 185 ILE A O 1
ATOM 1419 N N . GLY A 1 186 ? -11.667 9.238 14.634 1.00 96.94 186 GLY A N 1
ATOM 1420 C CA . GLY A 1 186 ? -11.448 9.273 13.192 1.00 96.94 186 GLY A CA 1
ATOM 1421 C C . GLY A 1 186 ? -10.967 7.932 12.632 1.00 96.94 186 GLY A C 1
ATOM 1422 O O . GLY A 1 186 ? -9.894 7.441 12.969 1.00 96.94 186 GLY A O 1
ATOM 1423 N N . ALA A 1 187 ? -11.719 7.382 11.683 1.00 97.94 187 ALA A N 1
ATOM 1424 C CA . ALA A 1 187 ? -11.413 6.180 10.914 1.00 97.94 187 ALA A CA 1
ATOM 1425 C C . ALA A 1 187 ? -10.682 6.493 9.594 1.00 97.94 187 ALA A C 1
ATOM 1427 O O . ALA A 1 187 ? -10.782 5.742 8.626 1.00 97.94 187 ALA A O 1
ATOM 1428 N N . GLY A 1 188 ? -9.946 7.606 9.522 1.00 98.19 188 GLY A N 1
ATOM 1429 C CA . GLY A 1 188 ? -9.030 7.895 8.413 1.00 98.19 188 GLY A CA 1
ATOM 1430 C C . GLY A 1 188 ? -7.746 7.049 8.466 1.00 98.19 188 GLY A C 1
ATOM 1431 O O . GLY A 1 188 ? -7.544 6.303 9.424 1.00 98.19 188 GLY A O 1
ATOM 1432 N N . PRO A 1 189 ? -6.823 7.202 7.495 1.00 97.88 189 PRO A N 1
ATOM 1433 C CA . PRO A 1 189 ? -5.578 6.426 7.443 1.00 97.88 189 PRO A CA 1
ATOM 1434 C C . PRO A 1 189 ? -4.783 6.428 8.756 1.00 97.88 189 PRO A C 1
ATOM 1436 O O . PRO A 1 189 ? -4.285 5.390 9.171 1.00 97.88 189 PRO A O 1
ATOM 1439 N N . ALA A 1 190 ? -4.705 7.577 9.435 1.00 98.06 190 ALA A N 1
ATOM 1440 C CA . ALA A 1 190 ? -3.978 7.712 10.695 1.00 98.06 190 ALA A CA 1
ATOM 1441 C C . ALA A 1 190 ? -4.613 6.900 11.837 1.00 98.06 190 ALA A C 1
ATOM 1443 O O . ALA A 1 190 ? -3.914 6.163 12.527 1.00 98.06 190 ALA A O 1
ATOM 1444 N N . GLY A 1 191 ? -5.934 7.001 12.021 1.00 98.12 191 GLY A N 1
ATOM 1445 C CA . GLY A 1 191 ? -6.642 6.250 13.060 1.00 98.12 191 GLY A CA 1
ATOM 1446 C C . GLY A 1 191 ? -6.646 4.748 12.789 1.00 98.12 191 GLY A C 1
ATOM 1447 O O . GLY A 1 191 ? -6.434 3.958 13.703 1.00 98.12 191 GLY A O 1
ATOM 1448 N N . LEU A 1 192 ? -6.784 4.358 11.519 1.00 98.31 192 LEU A N 1
ATOM 1449 C CA . LEU A 1 192 ? -6.676 2.970 11.073 1.00 98.31 192 LEU A CA 1
ATOM 1450 C C . LEU A 1 192 ? -5.279 2.383 11.326 1.00 98.31 192 LEU A C 1
ATOM 1452 O O . LEU A 1 192 ? -5.171 1.285 11.864 1.00 98.31 192 LEU A O 1
ATOM 1456 N N . ALA A 1 193 ? -4.216 3.127 11.009 1.00 97.69 193 ALA A N 1
ATOM 1457 C CA . ALA A 1 193 ? -2.845 2.712 11.300 1.00 97.69 193 ALA A CA 1
ATOM 1458 C C . ALA A 1 193 ? -2.584 2.604 12.809 1.00 97.69 193 ALA A C 1
ATOM 1460 O O . ALA A 1 193 ? -1.969 1.644 13.268 1.00 97.69 193 ALA A O 1
ATOM 1461 N N . CYS A 1 194 ? -3.092 3.558 13.594 1.00 98.12 194 CYS A N 1
ATOM 1462 C CA . CYS A 1 194 ? -3.004 3.514 15.052 1.00 98.12 194 CYS A CA 1
ATOM 1463 C C . CYS A 1 194 ? -3.702 2.267 15.619 1.00 98.12 194 CYS A C 1
ATOM 1465 O O . CYS A 1 194 ? -3.122 1.562 16.445 1.00 98.12 194 CYS A O 1
ATOM 1467 N N . ALA A 1 195 ? -4.910 1.958 15.139 1.00 98.06 195 ALA A N 1
ATOM 1468 C CA . ALA A 1 195 ? -5.668 0.785 15.561 1.00 98.06 195 ALA A CA 1
ATOM 1469 C C . ALA A 1 195 ? -4.948 -0.531 15.220 1.00 98.06 195 ALA A C 1
ATOM 1471 O O . ALA A 1 195 ? -4.875 -1.411 16.078 1.00 98.06 195 ALA A O 1
ATOM 1472 N N . ASP A 1 196 ? -4.374 -0.646 14.014 1.00 97.31 196 ASP A N 1
ATOM 1473 C CA . ASP A 1 196 ? -3.591 -1.816 13.584 1.00 97.31 196 ASP A CA 1
ATOM 1474 C C . ASP A 1 196 ? -2.366 -2.047 14.487 1.00 97.31 196 ASP A C 1
ATOM 1476 O O . ASP A 1 196 ? -2.145 -3.159 14.968 1.00 97.31 196 ASP A O 1
ATOM 1480 N N . VAL A 1 197 ? -1.612 -0.992 14.813 1.00 96.56 197 VAL A N 1
ATOM 1481 C CA . VAL A 1 197 ? -0.469 -1.109 15.733 1.00 96.56 197 VAL A CA 1
ATOM 1482 C C . VAL A 1 197 ? -0.931 -1.525 17.130 1.00 96.56 197 VAL A C 1
ATOM 1484 O O . VAL A 1 197 ? -0.348 -2.434 17.722 1.00 96.56 197 VAL A O 1
ATOM 1487 N N . LEU A 1 198 ? -1.979 -0.896 17.666 1.00 97.50 198 LEU A N 1
ATOM 1488 C CA . LEU A 1 198 ? -2.482 -1.186 19.012 1.00 97.50 198 LEU A CA 1
ATOM 1489 C C . LEU A 1 198 ? -2.974 -2.628 19.148 1.00 97.50 198 LEU A C 1
ATOM 1491 O O . LEU A 1 198 ? -2.612 -3.305 20.114 1.00 97.50 198 LEU A O 1
ATOM 1495 N N . VAL A 1 199 ? -3.738 -3.121 18.170 1.00 96.88 199 VAL A N 1
ATOM 1496 C CA . VAL A 1 199 ? -4.286 -4.479 18.229 1.00 96.88 199 VAL A CA 1
ATOM 1497 C C . VAL A 1 199 ? -3.189 -5.537 18.123 1.00 96.88 199 VAL A C 1
ATOM 1499 O O . VAL A 1 199 ? -3.221 -6.508 18.872 1.00 96.88 199 VAL A O 1
ATOM 1502 N N . ARG A 1 200 ? -2.141 -5.308 17.315 1.00 95.50 200 ARG A N 1
ATOM 1503 C CA . ARG A 1 200 ? -0.950 -6.182 17.250 1.00 95.50 200 ARG A CA 1
ATOM 1504 C C . ARG A 1 200 ? -0.158 -6.235 18.559 1.00 95.50 200 ARG A C 1
ATOM 1506 O O . ARG A 1 200 ? 0.553 -7.204 18.800 1.00 95.50 200 ARG A O 1
ATOM 1513 N N . HIS A 1 201 ? -0.304 -5.227 19.418 1.00 96.31 201 HIS A N 1
ATOM 1514 C CA . HIS A 1 201 ? 0.281 -5.186 20.764 1.00 96.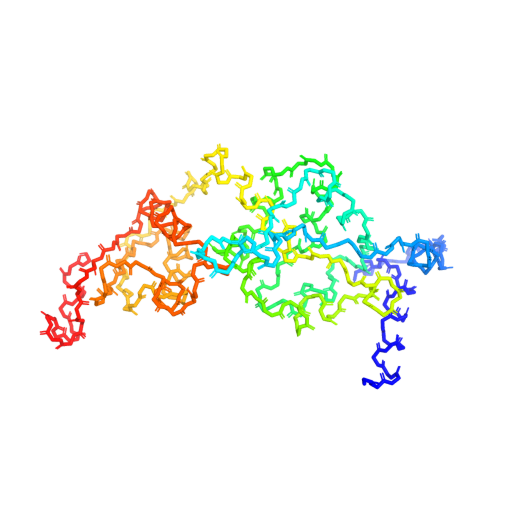31 201 HIS A CA 1
ATOM 1515 C C . HIS A 1 201 ? -0.715 -5.605 21.861 1.00 96.31 201 HIS A C 1
ATOM 1517 O O . HIS A 1 201 ? -0.467 -5.386 23.049 1.00 96.31 201 HIS A O 1
ATOM 1523 N N . GLY A 1 202 ? -1.854 -6.195 21.483 1.00 96.50 202 GLY A N 1
ATOM 1524 C CA . GLY A 1 202 ? -2.857 -6.709 22.413 1.00 96.50 202 GLY A CA 1
ATOM 1525 C C . GLY A 1 202 ? -3.655 -5.628 23.139 1.00 96.50 202 GLY A C 1
ATOM 1526 O O . GLY A 1 202 ? -4.242 -5.898 24.190 1.00 96.50 202 GLY A O 1
ATOM 1527 N N . VAL A 1 203 ? -3.655 -4.389 22.646 1.00 97.56 203 VAL A N 1
ATOM 1528 C CA . VAL A 1 203 ? -4.490 -3.303 23.172 1.00 97.56 203 VAL A CA 1
ATOM 1529 C C . VAL A 1 203 ? -5.820 -3.305 22.428 1.00 97.56 203 VAL A C 1
ATOM 1531 O O . VAL A 1 203 ? -5.854 -3.233 21.201 1.00 97.56 203 VAL A O 1
ATOM 1534 N N . GLN A 1 204 ? -6.926 -3.357 23.168 1.00 95.88 204 GLN A N 1
ATOM 1535 C CA . GLN A 1 204 ? -8.253 -3.292 22.566 1.00 95.88 204 GLN A CA 1
ATOM 1536 C C . GLN A 1 204 ? -8.536 -1.855 22.120 1.00 95.88 204 GLN A C 1
ATOM 1538 O O . GLN A 1 204 ? -8.503 -0.927 22.930 1.00 95.88 204 GLN A O 1
ATOM 1543 N N . SER A 1 205 ? -8.817 -1.663 20.835 1.00 96.25 205 SER A N 1
ATOM 1544 C CA . SER A 1 205 ? -9.106 -0.345 20.275 1.00 96.25 205 SER A CA 1
ATOM 1545 C C . SER A 1 205 ? -10.558 -0.233 19.816 1.00 96.25 205 SER A C 1
ATOM 1547 O O . SER A 1 205 ? -11.131 -1.168 19.248 1.00 96.25 205 SER A O 1
ATOM 1549 N N . VAL A 1 206 ? -11.153 0.931 20.078 1.00 97.19 206 VAL A N 1
ATOM 1550 C CA . VAL A 1 206 ? -12.454 1.332 19.535 1.00 97.19 206 VAL A CA 1
ATOM 1551 C C . VAL A 1 206 ? -12.246 2.592 18.704 1.00 97.19 206 VAL A C 1
ATOM 1553 O O . VAL A 1 206 ? -11.798 3.615 19.221 1.00 97.19 206 VAL A O 1
ATOM 1556 N N . VAL A 1 207 ? -12.543 2.508 17.411 1.00 97.75 207 VAL A N 1
ATOM 1557 C CA . VAL A 1 207 ? -12.433 3.612 16.457 1.00 97.75 207 VAL A CA 1
ATOM 1558 C C . VAL A 1 207 ? -13.808 4.241 16.274 1.00 97.75 207 VAL A C 1
ATOM 1560 O O . VAL A 1 207 ? -14.736 3.588 15.803 1.00 97.75 207 VAL A O 1
ATOM 1563 N N . PHE A 1 208 ? -13.928 5.515 16.624 1.00 97.00 208 PHE A N 1
ATOM 1564 C CA . PHE A 1 208 ? -15.130 6.320 16.451 1.00 97.00 208 PHE A CA 1
ATOM 1565 C C . PHE A 1 208 ? -15.013 7.151 15.178 1.00 97.00 208 PHE A C 1
ATOM 1567 O O . PHE A 1 208 ? -13.988 7.795 14.963 1.00 97.00 208 PHE A O 1
ATOM 1574 N N . ASP A 1 209 ? -16.050 7.188 14.349 1.00 96.75 209 ASP A N 1
ATOM 1575 C CA . ASP A 1 209 ? -16.098 8.093 13.196 1.00 96.75 209 ASP A CA 1
ATOM 1576 C C . ASP A 1 209 ? -17.514 8.624 12.976 1.00 96.75 209 ASP A C 1
ATOM 1578 O O . ASP A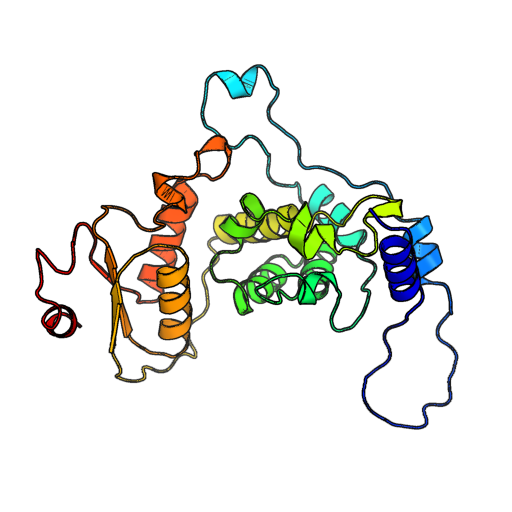 1 209 ? -18.501 7.910 13.163 1.00 96.75 209 ASP A O 1
ATOM 1582 N N . ARG A 1 210 ? -17.615 9.885 12.550 1.00 95.75 210 ARG A N 1
ATOM 1583 C CA . ARG A 1 210 ? -18.893 10.533 12.238 1.00 95.75 210 ARG A CA 1
ATOM 1584 C C . ARG A 1 210 ? -19.543 9.982 10.969 1.00 95.75 210 ARG A C 1
ATOM 1586 O O . ARG A 1 210 ? -20.753 10.085 10.812 1.00 95.75 210 ARG A O 1
ATOM 1593 N N . HIS A 1 211 ? -18.757 9.423 10.056 1.00 96.19 211 HIS A N 1
ATOM 1594 C CA . HIS A 1 211 ? -19.221 8.894 8.783 1.00 96.19 211 HIS A CA 1
ATOM 1595 C C . HIS A 1 211 ? -19.653 7.421 8.902 1.00 96.19 211 HIS A C 1
ATOM 1597 O O . HIS A 1 211 ? -19.224 6.721 9.822 1.00 96.19 211 HIS A O 1
ATOM 1603 N N . PRO A 1 212 ? -20.494 6.924 7.973 1.00 96.31 212 PRO A N 1
ATOM 1604 C CA . PRO A 1 212 ? -20.997 5.547 8.007 1.00 96.31 212 PRO A CA 1
ATOM 1605 C C . PRO A 1 212 ? -19.968 4.490 7.590 1.00 96.31 212 PRO A C 1
ATOM 1607 O O . PRO A 1 212 ? -20.196 3.305 7.821 1.00 96.31 212 PRO A O 1
ATOM 1610 N N . GLU A 1 213 ? -18.852 4.900 6.982 1.00 97.06 213 GLU A N 1
ATOM 1611 C CA . GLU A 1 213 ? -17.795 4.011 6.499 1.00 97.06 213 GLU A CA 1
ATOM 1612 C C . GLU A 1 213 ? -16.414 4.487 6.943 1.00 97.06 213 GLU A C 1
ATOM 1614 O O . GLU A 1 213 ? -16.167 5.686 7.099 1.00 97.06 213 GLU A O 1
ATOM 1619 N N . ILE A 1 214 ? -15.494 3.533 7.104 1.00 97.94 214 ILE A N 1
ATOM 1620 C CA . ILE A 1 214 ? -14.093 3.828 7.416 1.00 97.94 214 ILE A CA 1
ATOM 1621 C C . ILE A 1 214 ? -13.372 4.421 6.200 1.00 97.94 214 ILE A C 1
ATOM 1623 O O . ILE A 1 214 ? -13.851 4.351 5.071 1.00 97.94 214 ILE A O 1
ATOM 1627 N N . GLY A 1 215 ? -12.167 4.942 6.411 1.00 96.56 215 GLY A N 1
ATOM 1628 C CA . GLY A 1 215 ? -11.229 5.368 5.372 1.00 96.56 215 GLY A CA 1
ATOM 1629 C C . GLY A 1 215 ? -11.093 6.884 5.232 1.00 96.56 215 GLY A C 1
ATOM 1630 O O . GLY A 1 215 ? -10.122 7.349 4.631 1.00 96.56 215 GLY A O 1
ATOM 1631 N N . GLY A 1 216 ? -12.007 7.682 5.793 1.00 97.12 216 GLY A N 1
ATOM 1632 C CA . GLY A 1 216 ? -11.972 9.143 5.672 1.00 97.12 216 GLY A CA 1
ATOM 1633 C C . GLY A 1 216 ? -11.871 9.581 4.205 1.00 97.12 216 GLY A C 1
ATOM 1634 O O . GLY A 1 216 ? -12.662 9.153 3.365 1.00 97.12 216 GLY A O 1
ATOM 1635 N N . LEU A 1 217 ? -10.855 10.378 3.855 1.00 96.75 217 LEU A N 1
ATOM 1636 C CA . LEU A 1 217 ? -10.632 10.808 2.466 1.00 96.75 217 LEU A CA 1
ATOM 1637 C C . LEU A 1 217 ? -10.345 9.654 1.490 1.00 96.75 217 LEU A C 1
ATOM 1639 O O . LEU A 1 217 ? -10.573 9.826 0.294 1.00 96.75 217 LEU A O 1
ATOM 1643 N N . LEU A 1 218 ? -9.897 8.481 1.953 1.00 97.38 218 LEU A N 1
ATOM 1644 C CA . LEU A 1 218 ? -9.756 7.308 1.078 1.00 97.38 218 LEU A CA 1
ATOM 1645 C C . LEU A 1 218 ? -11.110 6.873 0.504 1.00 97.38 218 LEU A C 1
ATOM 1647 O O . LEU A 1 218 ? -11.188 6.472 -0.657 1.00 97.38 218 LEU A O 1
ATOM 1651 N N . THR A 1 219 ? -12.171 7.000 1.300 1.00 96.88 219 THR A N 1
ATOM 1652 C CA . THR A 1 219 ? -13.532 6.600 0.931 1.00 96.88 219 THR A CA 1
ATOM 1653 C C . THR A 1 219 ? -14.302 7.753 0.307 1.00 96.88 219 THR A C 1
ATOM 1655 O O . THR A 1 219 ? -14.887 7.589 -0.760 1.00 96.88 219 THR A O 1
ATOM 1658 N N . PHE A 1 220 ? -14.255 8.932 0.928 1.00 96.19 220 PHE A N 1
ATOM 1659 C CA . PHE A 1 220 ? -15.114 10.062 0.561 1.00 96.19 220 PHE A CA 1
ATOM 1660 C C . PHE A 1 220 ? -14.432 11.120 -0.318 1.00 96.19 220 PHE A C 1
ATOM 1662 O O . PHE A 1 220 ? -15.110 12.000 -0.836 1.00 96.19 220 PHE A O 1
ATOM 1669 N N . GLY A 1 221 ? -13.106 11.065 -0.481 1.00 96.81 221 GLY A N 1
ATOM 1670 C CA . GLY A 1 221 ? -12.340 12.062 -1.240 1.00 96.81 221 GLY A CA 1
ATOM 1671 C C . GLY A 1 221 ? -11.755 11.526 -2.546 1.00 96.81 221 GLY A C 1
ATOM 1672 O O . GLY A 1 221 ? -11.952 12.108 -3.609 1.00 96.81 221 GLY A O 1
ATOM 1673 N N . ILE A 1 222 ? -11.010 10.420 -2.483 1.00 96.62 222 ILE A N 1
ATOM 1674 C CA . ILE A 1 222 ? -10.336 9.851 -3.657 1.00 96.62 222 ILE A CA 1
ATOM 1675 C C . ILE A 1 222 ? -11.385 9.202 -4.576 1.00 96.62 222 ILE A C 1
ATOM 1677 O O . ILE A 1 222 ? -12.120 8.338 -4.108 1.00 96.62 222 ILE A O 1
ATOM 1681 N N . PRO A 1 223 ? -11.452 9.528 -5.876 1.00 96.12 223 PRO A N 1
ATOM 1682 C CA . PRO A 1 223 ? -12.416 8.906 -6.787 1.00 96.12 223 PRO A CA 1
ATOM 1683 C C . PRO A 1 223 ? -12.199 7.397 -6.982 1.00 96.12 223 PRO A C 1
ATOM 1685 O O . PRO A 1 223 ? -11.067 6.912 -6.924 1.00 96.12 223 PRO A O 1
ATOM 1688 N N . ALA A 1 224 ? -13.277 6.661 -7.279 1.00 95.69 224 ALA A N 1
ATOM 1689 C CA . ALA A 1 224 ? -13.239 5.202 -7.449 1.00 95.69 224 ALA A CA 1
ATOM 1690 C C . ALA A 1 224 ? -12.337 4.739 -8.608 1.00 95.69 224 ALA A C 1
ATOM 1692 O O . ALA A 1 224 ? -11.653 3.731 -8.473 1.00 95.69 224 ALA A O 1
ATOM 1693 N N . PHE A 1 225 ? -12.197 5.540 -9.671 1.00 95.44 225 PHE A N 1
ATOM 1694 C CA . PHE A 1 225 ? -11.331 5.196 -10.807 1.00 95.44 225 PHE A CA 1
ATOM 1695 C C . PHE A 1 225 ? -9.831 5.175 -10.460 1.00 95.44 225 PHE A C 1
ATOM 1697 O O . PHE A 1 225 ? -9.002 4.741 -11.266 1.00 95.44 225 PHE A O 1
ATOM 1704 N N . LYS A 1 226 ? -9.468 5.692 -9.277 1.00 95.56 226 LYS A N 1
ATOM 1705 C CA . LYS A 1 226 ? -8.111 5.667 -8.719 1.00 95.56 226 LYS A CA 1
ATOM 1706 C C . LYS A 1 226 ? -7.976 4.703 -7.535 1.00 95.56 226 LYS A C 1
ATOM 1708 O O . LYS A 1 226 ? -6.878 4.209 -7.297 1.00 95.56 226 LYS A O 1
ATOM 1713 N N . LEU A 1 227 ? -9.048 4.500 -6.773 1.00 96.94 227 LEU A N 1
ATOM 1714 C CA . LEU A 1 227 ? -9.068 3.630 -5.602 1.00 96.94 227 LEU A CA 1
ATOM 1715 C C . LEU A 1 227 ? -10.464 3.037 -5.425 1.00 96.94 227 LEU A C 1
ATOM 1717 O O . LEU A 1 227 ? -11.369 3.742 -4.953 1.00 96.94 227 LEU A O 1
ATOM 1721 N N . ASP A 1 228 ? -10.609 1.753 -5.747 1.00 95.56 228 ASP A N 1
ATOM 1722 C CA . ASP A 1 228 ? -11.848 1.009 -5.522 1.00 95.56 228 ASP A CA 1
ATOM 1723 C C . ASP A 1 228 ? -12.256 1.049 -4.036 1.00 95.56 228 ASP A C 1
ATOM 1725 O O . ASP A 1 228 ? -11.472 0.766 -3.127 1.00 95.56 228 ASP A O 1
ATOM 1729 N N . LYS A 1 229 ? -13.513 1.421 -3.783 1.00 94.62 229 LYS A N 1
ATOM 1730 C CA . LYS A 1 229 ? -14.089 1.542 -2.439 1.00 94.62 229 LYS A CA 1
ATOM 1731 C C . LYS A 1 229 ? -14.351 0.189 -1.794 1.00 94.62 229 LYS A C 1
ATOM 1733 O O . LYS A 1 229 ? -14.343 0.103 -0.565 1.00 94.62 229 LYS A O 1
ATOM 1738 N N . SER A 1 230 ? -14.493 -0.870 -2.593 1.00 95.06 230 SER A N 1
ATOM 1739 C CA . SER A 1 230 ? -14.625 -2.238 -2.086 1.00 95.06 230 SER A CA 1
ATOM 1740 C C . SER A 1 230 ? -13.420 -2.659 -1.228 1.00 95.06 230 SER A C 1
ATOM 1742 O O . SER A 1 230 ? -13.574 -3.424 -0.273 1.00 95.06 230 SER A O 1
ATOM 1744 N N . LEU A 1 231 ? -12.234 -2.092 -1.494 1.00 95.62 231 LEU A N 1
ATOM 1745 C CA . LEU A 1 231 ? -11.014 -2.342 -0.723 1.00 95.62 231 LEU A CA 1
ATOM 1746 C C . LEU A 1 231 ? -11.149 -1.865 0.722 1.00 95.62 231 LEU A C 1
ATOM 1748 O O . LEU A 1 231 ? -10.739 -2.575 1.636 1.00 95.62 231 LEU A O 1
ATOM 1752 N N . LEU A 1 232 ? -11.770 -0.704 0.949 1.00 96.56 232 LEU A N 1
ATOM 1753 C CA . LEU A 1 232 ? -11.972 -0.171 2.299 1.00 96.56 232 LEU A CA 1
ATOM 1754 C C . LEU A 1 232 ? -13.003 -1.001 3.068 1.00 96.56 232 LEU A C 1
ATOM 1756 O O . LEU A 1 232 ? -12.800 -1.276 4.250 1.00 96.56 232 LEU A O 1
ATOM 1760 N N . ALA A 1 233 ? -14.053 -1.477 2.395 1.00 95.44 233 ALA A N 1
ATOM 1761 C CA . ALA A 1 233 ? -15.013 -2.405 2.992 1.00 95.44 233 ALA A CA 1
ATOM 1762 C C . ALA A 1 233 ? -14.344 -3.736 3.387 1.00 95.44 233 ALA A C 1
ATOM 1764 O O . ALA A 1 233 ? -14.539 -4.230 4.499 1.00 95.44 233 ALA A O 1
ATOM 1765 N N . ARG A 1 234 ? -13.482 -4.289 2.522 1.00 96.06 234 ARG A N 1
ATOM 1766 C CA . ARG A 1 234 ? -12.699 -5.496 2.834 1.00 96.06 234 ARG A CA 1
ATOM 1767 C C . ARG A 1 234 ? -11.729 -5.259 3.991 1.00 96.06 234 ARG A C 1
ATOM 1769 O O . ARG A 1 234 ? -11.653 -6.078 4.901 1.00 96.06 234 ARG A O 1
ATOM 1776 N N . ARG A 1 235 ? -11.027 -4.126 3.992 1.00 96.69 235 ARG A N 1
ATOM 1777 C CA . ARG A 1 235 ? -10.105 -3.738 5.065 1.00 96.69 235 ARG A CA 1
ATOM 1778 C C . ARG A 1 235 ? -10.822 -3.572 6.403 1.00 96.69 235 ARG A C 1
ATOM 1780 O O . ARG A 1 235 ? -10.295 -4.013 7.419 1.00 96.69 235 ARG A O 1
ATOM 1787 N N . ARG A 1 236 ? -12.038 -3.016 6.406 1.00 97.12 236 ARG A N 1
ATOM 1788 C CA . ARG A 1 236 ? -12.900 -2.948 7.594 1.00 97.12 236 ARG A CA 1
ATOM 1789 C C . ARG A 1 236 ? -13.172 -4.336 8.159 1.00 97.12 236 ARG A C 1
ATOM 1791 O O . ARG A 1 236 ? -12.984 -4.529 9.353 1.00 97.12 236 ARG A O 1
ATOM 1798 N N . ALA A 1 237 ? -13.561 -5.291 7.312 1.00 97.19 237 ALA A N 1
ATOM 1799 C CA . ALA A 1 237 ? -13.815 -6.665 7.739 1.00 97.19 237 ALA A CA 1
ATOM 1800 C C . ALA A 1 237 ? -12.565 -7.304 8.365 1.00 97.19 237 ALA A C 1
ATOM 1802 O O . ALA A 1 237 ? -12.640 -7.806 9.481 1.00 97.19 237 ALA A O 1
ATOM 1803 N N . ILE A 1 238 ? -11.405 -7.181 7.707 1.00 97.00 238 ILE A N 1
ATOM 1804 C CA . ILE A 1 238 ? -10.120 -7.676 8.232 1.00 97.00 238 ILE A CA 1
ATOM 1805 C C . ILE A 1 238 ? -9.824 -7.066 9.608 1.00 97.00 238 ILE A C 1
ATOM 1807 O O . ILE A 1 238 ? -9.502 -7.779 10.550 1.00 97.00 238 ILE A O 1
ATOM 1811 N N . PHE A 1 239 ? -9.960 -5.749 9.753 1.00 97.62 239 PHE A N 1
ATOM 1812 C CA . PHE A 1 239 ? -9.692 -5.065 11.018 1.00 97.62 239 PHE A CA 1
ATOM 1813 C C . PHE A 1 239 ? -10.693 -5.420 12.120 1.00 97.62 239 PHE A C 1
ATOM 1815 O O . PHE A 1 239 ? -10.304 -5.551 13.279 1.00 97.62 239 PHE A O 1
ATOM 1822 N N . SER A 1 240 ? -11.961 -5.634 11.777 1.00 97.25 240 SER A N 1
ATOM 1823 C CA . SER A 1 240 ? -12.953 -6.139 12.727 1.00 97.25 240 SER A CA 1
ATOM 1824 C C . SER A 1 240 ? -12.647 -7.566 13.179 1.00 97.25 240 SER A C 1
ATOM 1826 O O . SER A 1 240 ? -12.727 -7.841 14.373 1.00 97.25 240 SER A O 1
ATOM 1828 N N . GLU A 1 241 ? -12.223 -8.447 12.269 1.00 96.19 241 GLU A N 1
ATOM 1829 C CA . GLU A 1 241 ? -11.760 -9.806 12.597 1.00 96.19 241 GLU A CA 1
ATOM 1830 C C . GLU A 1 241 ? -10.504 -9.789 13.483 1.00 96.19 241 GLU A C 1
ATOM 1832 O O . GLU A 1 241 ? -10.358 -10.630 14.366 1.00 96.19 241 GLU A O 1
ATOM 1837 N N . MET A 1 242 ? -9.632 -8.790 13.312 1.00 95.75 242 MET A N 1
ATOM 1838 C CA . MET A 1 242 ? -8.480 -8.562 14.192 1.00 95.75 242 MET A CA 1
ATOM 1839 C C . MET A 1 242 ? -8.876 -8.133 15.616 1.00 95.75 242 MET A C 1
ATOM 1841 O O . MET A 1 242 ? -8.037 -8.165 16.511 1.00 95.75 242 MET A O 1
ATOM 1845 N N . GLY A 1 243 ? -10.134 -7.737 15.843 1.00 95.12 243 GLY A N 1
ATOM 1846 C CA . GLY A 1 243 ? -10.650 -7.293 17.141 1.00 95.12 243 GLY A CA 1
ATOM 1847 C C . GLY A 1 243 ? -10.774 -5.774 17.297 1.00 95.12 243 GLY A C 1
ATOM 1848 O O . GLY A 1 243 ? -11.096 -5.300 18.389 1.00 95.12 243 GLY A O 1
ATOM 1849 N N . ILE A 1 244 ? -10.551 -4.997 16.230 1.00 97.69 244 ILE A N 1
ATOM 1850 C CA . ILE A 1 244 ? -10.789 -3.547 16.231 1.00 97.69 244 ILE A CA 1
ATOM 1851 C C . ILE A 1 244 ? -12.297 -3.302 16.146 1.00 97.69 244 ILE A C 1
ATOM 1853 O O . ILE A 1 244 ? -12.966 -3.721 15.197 1.00 97.69 244 ILE A O 1
ATOM 1857 N N . ARG A 1 245 ? -12.847 -2.582 17.125 1.00 97.38 245 ARG A N 1
ATOM 1858 C CA . ARG A 1 245 ? -14.262 -2.191 17.116 1.00 97.38 245 ARG A CA 1
ATOM 1859 C C . ARG A 1 245 ? -14.436 -0.857 16.400 1.00 97.38 245 ARG A C 1
ATOM 1861 O O . ARG A 1 245 ? -13.661 0.066 16.626 1.00 97.38 245 ARG A O 1
ATOM 1868 N N . PHE A 1 246 ? -15.482 -0.741 15.588 1.00 97.31 246 PHE A N 1
ATOM 1869 C CA . PHE A 1 246 ? -15.826 0.495 14.886 1.00 97.31 246 PHE A CA 1
ATOM 1870 C C . PHE A 1 246 ? -17.190 1.010 15.344 1.00 97.31 246 PHE A C 1
ATOM 1872 O O . PHE A 1 246 ? -18.199 0.331 15.170 1.00 97.31 246 PHE A O 1
ATOM 1879 N N . GLU A 1 247 ? -17.212 2.223 15.883 1.00 96.12 247 GLU A N 1
ATOM 1880 C CA . GLU A 1 247 ? -18.411 2.963 16.277 1.00 96.12 247 GLU A CA 1
ATOM 1881 C C . GLU A 1 247 ? -18.620 4.094 15.258 1.00 96.12 247 GLU A C 1
ATOM 1883 O O . GLU A 1 247 ? -18.109 5.206 15.398 1.00 96.12 247 GLU A O 1
ATOM 1888 N N . LEU A 1 248 ? -19.312 3.765 14.169 1.00 95.38 248 LEU A N 1
ATOM 1889 C CA . LEU A 1 248 ? -19.550 4.668 13.037 1.00 95.38 248 LEU A CA 1
ATOM 1890 C C . LEU A 1 248 ? -20.842 5.473 13.224 1.00 95.38 248 LEU A C 1
ATOM 1892 O O . LEU A 1 248 ? -21.662 5.156 14.087 1.00 95.38 248 LEU A O 1
ATOM 1896 N N . ASN A 1 249 ? -21.051 6.503 12.398 1.00 94.56 249 ASN A N 1
ATOM 1897 C CA . ASN A 1 249 ? -22.143 7.474 12.576 1.00 94.56 249 ASN A CA 1
ATOM 1898 C C . ASN A 1 249 ? -22.145 8.103 13.982 1.00 94.56 249 ASN A C 1
ATOM 1900 O O . ASN A 1 249 ? -23.197 8.298 14.604 1.00 94.56 249 ASN A O 1
ATOM 1904 N N . CYS A 1 250 ? -20.951 8.359 14.510 1.00 91.19 250 CYS A N 1
ATOM 1905 C CA . CYS A 1 250 ? -20.711 8.855 15.851 1.00 91.19 250 CYS A CA 1
ATOM 1906 C C . CYS A 1 250 ? -19.807 10.090 15.817 1.00 91.19 250 CYS A C 1
ATOM 1908 O O . CYS A 1 250 ? -18.587 9.991 15.679 1.00 91.19 250 CYS A O 1
ATOM 1910 N N . GLU A 1 251 ? -20.404 11.260 16.020 1.00 90.12 251 GLU A N 1
ATOM 1911 C CA . GLU A 1 251 ? -19.668 12.508 16.194 1.00 90.12 251 GLU A CA 1
ATOM 1912 C C . GLU A 1 251 ? -19.312 12.717 17.671 1.00 90.12 251 GLU A C 1
ATOM 1914 O O . GLU A 1 251 ? -20.172 12.958 18.524 1.00 90.12 251 GLU A O 1
ATOM 1919 N N . VAL A 1 252 ? -18.023 12.568 17.985 1.00 86.12 252 VAL A N 1
ATOM 1920 C CA . VAL A 1 252 ? -17.483 12.834 19.325 1.00 86.12 252 VAL A CA 1
ATOM 1921 C C . VAL A 1 252 ? -17.463 14.347 19.553 1.00 86.12 252 VAL A C 1
ATOM 1923 O O . VAL A 1 252 ? -16.989 15.088 18.699 1.00 86.12 252 VAL A O 1
ATOM 1926 N N . GLY A 1 253 ? -17.963 14.800 20.701 1.00 80.50 253 GLY A N 1
ATOM 1927 C CA . GLY A 1 253 ? -18.198 16.211 21.020 1.00 80.50 253 GLY A CA 1
ATOM 1928 C C . GLY A 1 253 ? -19.685 16.573 21.032 1.00 80.50 253 GLY A C 1
ATOM 1929 O O . GLY A 1 253 ? -20.124 17.254 21.952 1.00 80.50 253 GLY A O 1
ATOM 1930 N N . GLU A 1 254 ? -20.473 16.053 20.084 1.00 76.50 254 GLU A N 1
ATOM 1931 C CA . GLU A 1 254 ? -21.934 16.247 20.061 1.00 76.50 254 GLU A CA 1
ATOM 1932 C C . GLU A 1 254 ? -22.676 15.099 20.742 1.00 76.50 254 GLU A C 1
ATOM 1934 O O . GLU A 1 254 ? -23.455 15.307 21.670 1.00 76.50 254 GLU A O 1
ATOM 1939 N N . ARG A 1 255 ? -22.421 13.861 20.298 1.00 66.12 255 ARG A N 1
ATOM 1940 C CA . ARG A 1 255 ? -23.082 12.678 20.863 1.00 66.12 255 ARG A CA 1
ATOM 1941 C C . ARG A 1 255 ? -22.457 12.250 22.192 1.00 66.12 255 ARG A C 1
ATOM 1943 O O . ARG A 1 255 ? -23.138 11.641 23.011 1.00 66.12 255 ARG A O 1
ATOM 1950 N N . TYR A 1 256 ? -21.179 12.569 22.400 1.00 63.72 256 TYR A N 1
ATOM 1951 C CA . TYR A 1 256 ? -20.434 12.245 23.616 1.00 63.72 256 TYR A CA 1
ATOM 1952 C C . TYR A 1 256 ? -19.538 13.424 24.016 1.00 63.72 256 TYR A C 1
ATOM 1954 O O . TYR A 1 256 ? -18.665 13.788 23.222 1.00 63.72 256 TYR A O 1
ATOM 1962 N N . PRO A 1 257 ? -19.685 13.998 25.224 1.00 64.56 257 PRO A N 1
ATOM 1963 C CA . PRO A 1 257 ? -18.700 14.921 25.781 1.00 64.56 257 PRO A CA 1
ATOM 1964 C C . PRO A 1 257 ? -17.309 14.269 25.805 1.00 64.56 257 PRO A C 1
ATOM 1966 O O . PRO A 1 257 ? -17.201 13.048 25.926 1.00 64.56 257 PRO A O 1
ATOM 1969 N N . HIS A 1 258 ? -16.234 15.062 25.736 1.00 58.34 258 HIS A N 1
ATOM 1970 C CA . HIS A 1 258 ? -14.845 14.587 25.577 1.00 58.34 258 HIS A CA 1
ATOM 1971 C C . HIS A 1 258 ? -14.294 13.641 26.687 1.00 58.34 258 HIS A C 1
ATOM 1973 O O . HIS A 1 258 ? -13.127 13.265 26.624 1.00 58.34 258 HIS A O 1
ATOM 1979 N N . GLY A 1 259 ? -15.106 13.195 27.656 1.00 57.22 259 GLY A N 1
ATOM 1980 C CA . GLY A 1 259 ? -14.779 12.156 28.648 1.00 57.22 259 GLY A CA 1
ATOM 1981 C C . GLY A 1 259 ? -15.579 10.844 28.535 1.00 57.22 259 GLY A C 1
ATOM 1982 O O . GLY A 1 259 ? -15.111 9.814 29.016 1.00 57.22 259 GLY A O 1
ATOM 1983 N N . ASP A 1 260 ? -16.733 10.832 27.856 1.00 59.50 260 ASP A N 1
ATOM 1984 C CA . ASP A 1 260 ? -17.659 9.680 27.866 1.00 59.50 260 ASP A CA 1
ATOM 1985 C C . ASP A 1 260 ? -17.315 8.596 26.840 1.00 59.50 260 ASP A C 1
ATOM 1987 O O . ASP A 1 260 ? -17.692 7.435 27.005 1.00 59.50 260 ASP A O 1
ATOM 1991 N N . ALA A 1 261 ? -16.542 8.930 25.801 1.00 59.06 261 ALA A N 1
ATOM 1992 C CA . ALA A 1 261 ? -16.063 7.940 24.835 1.00 59.06 261 ALA A CA 1
ATOM 1993 C C . ALA A 1 261 ? -15.219 6.837 25.511 1.00 59.06 261 ALA A C 1
ATOM 1995 O O . ALA A 1 261 ? -15.255 5.682 25.088 1.00 59.06 261 ALA A O 1
ATOM 1996 N N . ALA A 1 262 ? -14.524 7.168 26.609 1.00 59.56 262 ALA A 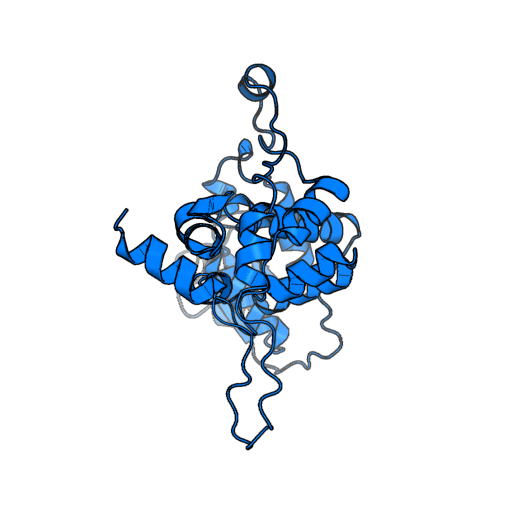N 1
ATOM 1997 C CA . ALA A 1 262 ? -13.788 6.203 27.425 1.00 59.56 262 ALA A CA 1
ATOM 1998 C C . ALA A 1 262 ? -14.709 5.226 28.182 1.00 59.56 262 ALA A C 1
ATOM 2000 O O . ALA A 1 262 ? -14.305 4.098 28.450 1.00 59.56 262 ALA A O 1
ATOM 2001 N N . GLY A 1 263 ? -15.949 5.625 28.489 1.00 59.19 263 GLY A N 1
ATOM 2002 C CA . GLY A 1 263 ? -16.947 4.782 29.158 1.00 59.19 263 GLY A CA 1
ATOM 2003 C C . GLY A 1 263 ? -17.546 3.685 28.270 1.00 59.19 263 GLY A C 1
ATOM 2004 O O . GLY A 1 263 ? -18.200 2.783 28.784 1.00 59.19 263 GLY A O 1
ATOM 2005 N N . ARG A 1 264 ? -17.322 3.740 26.947 1.00 64.88 264 ARG A N 1
ATOM 2006 C CA . ARG A 1 264 ? -17.742 2.704 25.980 1.00 64.88 264 ARG A CA 1
ATOM 2007 C C . ARG A 1 264 ? -16.624 1.756 25.537 1.00 64.88 264 ARG A C 1
ATOM 2009 O O . ARG A 1 264 ? -16.880 0.851 24.733 1.00 64.88 264 ARG A O 1
ATOM 2016 N N . LEU A 1 265 ? -15.412 1.962 26.053 1.00 58.56 265 LEU A N 1
ATOM 2017 C CA . LEU A 1 265 ? -14.342 0.970 25.988 1.00 58.56 265 LEU A CA 1
ATOM 2018 C C . LEU A 1 265 ? -14.727 -0.253 26.814 1.00 58.56 265 LEU A C 1
ATOM 2020 O O . LEU A 1 265 ? -15.346 -0.082 27.888 1.00 58.56 265 LEU A O 1
#

Foldseek 3Di:
DDPVLLVVLVVLLQDDADDPDDDPDPCPPDDRCPSVVLLLVQAADDAFDFDDPVVCPPDQAAGGDADDLVNLLSLLVSDSCSYCQDQLLVQPPLSQPQNVLSVCSNVVNLVVSLLSRCVRDLCLLQCLQDPPSCNGSQVSASSPPNRHGRSSSSSSNNSVVVCVVVVHADDLVVADAPVAEEEAEALAPVSLVVLVVCLSNNYQYEYEYLAPFGHVCLQVPDTCNRPNNVSRVSSVVRSVVSRYHYHYNDDACVNHDPPCSVVVD

Radius of gyration: 21.43 Å; chains: 1; bounding box: 64×35×54 Å

Organism: Klebsiella variicola (NCBI:txid244366)